Protein AF-A0A3G2S133-F1 (afdb_monomer_lite)

Foldseek 3Di:
DDPVVVVPPPDLVPDDDPCVVCSVVVVLVPDVVVVVVVVVVVVVVVVVVVVVPPDDDDDDDDDDDDDDDPDDPPPPPVPVPQDQQRWDAAPPPRDIDGPVVNVVCVVVDVDDDDDPDDDPVVVVCVPDPDPDPLQDQDDQDDLVPADLVNLQVVCVSLVHDSDDDSVLSNVLVVLLNVLSNVLNVDDPVPRDDSVVSNVVSVVCSVVVVVCVVVVPQDPVNVVVVCVVCVVVVVVVVVVCVVCVVVVVVVVVVVVVD

Radius of gyration: 32.02 Å; chains: 1; bounding box: 68×51×78 Å

Secondary structure (DSSP, 8-state):
--GGGGTTS--GGG--GGGHHHHHHHHHHH-HHHHHHHHHHHHHHHHHHHHS-SS-------PPPPPPPTT--S----TT---TT-EEE-TTT--EEETTHHHHHHHH-S-S--PPS--THHHHHTTS-----TTSPPP---GGGS-HHHHHHHHHHTT----S-HHHHHHHHHHHHHHHHHHHHS-GGGPPPHHHHHHHHHHHHHHHHHHHHHSS--HHHHHHHHHHTHHHHHHHHHHHHHHHHHHHHHHHHHH--

Sequence (257 aa):
MDEALLQDVSDPSDWTGSWSELRHLDMTLRCGLCFWQKMQELESKRSEMKGAEANGEPHETLARSRKRVRGTPDEDQDYRALDAGTIVQCPICQREFDAIAINAHLDRGCGTEDPGPPTMDHWLRASSPVTHSPEKRLTRPQYQLKTERDMRKLLEALQLPTSGNKDRMVERHRHWVNLYNANLDAAPALRASLPSLRKQLTQWERSHGEMTAKNVPTEKQAKAWLKANQHAYTDLIAQARSTLPSNISEHAKNSEK

Organism: Malassezia restricta (strain ATCC 96810 / NBRC 103918 / CBS 7877) (NCBI:txid425264)

pLDDT: mean 74.29, std 18.36, range [37.25, 96.44]

Structure (mmCIF, N/CA/C/O backbone):
data_AF-A0A3G2S133-F1
#
_entry.id   AF-A0A3G2S133-F1
#
loop_
_atom_site.group_PDB
_atom_site.id
_atom_site.type_symbol
_atom_site.label_atom_id
_atom_site.label_alt_id
_atom_site.label_comp_id
_atom_site.label_asym_id
_atom_site.label_entity_id
_atom_site.label_seq_id
_atom_site.pdbx_PDB_ins_code
_atom_site.Cartn_x
_atom_site.Cartn_y
_atom_site.Cartn_z
_atom_site.occupancy
_atom_site.B_iso_or_equiv
_atom_site.auth_seq_id
_atom_site.auth_comp_id
_atom_site.auth_asym_id
_atom_site.auth_atom_id
_atom_site.pdbx_PDB_model_num
ATOM 1 N N . MET A 1 1 ? -37.631 -1.950 0.865 1.00 45.25 1 MET A N 1
ATOM 2 C CA . MET A 1 1 ? -37.527 -2.348 -0.550 1.00 45.25 1 MET A CA 1
ATOM 3 C C . MET A 1 1 ? -38.952 -2.587 -0.984 1.00 45.25 1 MET A C 1
ATOM 5 O O . MET A 1 1 ? -39.583 -3.446 -0.387 1.00 45.25 1 MET A O 1
ATOM 9 N N . ASP A 1 2 ? -39.484 -1.739 -1.860 1.00 43.00 2 ASP A N 1
ATOM 10 C CA . ASP A 1 2 ? -40.882 -1.820 -2.290 1.00 43.00 2 ASP A CA 1
ATOM 11 C C . ASP A 1 2 ? -41.118 -3.100 -3.093 1.00 43.00 2 ASP A C 1
ATOM 13 O O . ASP A 1 2 ? -40.611 -3.262 -4.200 1.00 43.00 2 ASP A O 1
ATOM 17 N N . GLU A 1 3 ? -41.887 -4.013 -2.506 1.00 49.59 3 GLU A N 1
ATOM 18 C CA . GLU A 1 3 ? -42.269 -5.311 -3.075 1.00 49.59 3 GLU A CA 1
ATOM 19 C C . GLU A 1 3 ? -43.137 -5.157 -4.339 1.00 49.59 3 GLU A C 1
ATOM 21 O O . GLU A 1 3 ? -43.176 -6.045 -5.186 1.00 49.59 3 GLU A O 1
ATOM 26 N N . ALA A 1 4 ? -43.751 -3.983 -4.517 1.00 52.31 4 ALA A N 1
ATOM 27 C CA . ALA A 1 4 ? -44.553 -3.628 -5.684 1.00 52.31 4 ALA A CA 1
ATOM 28 C C . ALA A 1 4 ? -43.723 -3.459 -6.972 1.00 52.31 4 ALA A C 1
ATOM 30 O O . ALA A 1 4 ? -44.204 -3.788 -8.049 1.00 52.31 4 ALA A O 1
ATOM 31 N N . LEU A 1 5 ? -42.458 -3.022 -6.884 1.00 50.81 5 LEU A N 1
ATOM 32 C CA . LEU A 1 5 ? -41.601 -2.839 -8.071 1.00 50.81 5 LEU A CA 1
ATOM 33 C C . LEU A 1 5 ? -41.004 -4.151 -8.606 1.00 50.81 5 LEU A C 1
ATOM 35 O O . LEU A 1 5 ? -40.433 -4.171 -9.693 1.00 50.81 5 LEU A O 1
ATOM 39 N N . LEU A 1 6 ? -41.125 -5.251 -7.858 1.00 53.62 6 LEU A N 1
ATOM 40 C CA . LEU A 1 6 ? -40.692 -6.582 -8.297 1.00 53.62 6 LEU A CA 1
ATOM 41 C C . LEU A 1 6 ? -41.773 -7.329 -9.089 1.00 53.62 6 LEU A C 1
ATOM 43 O O . LEU A 1 6 ? -41.449 -8.315 -9.745 1.00 53.62 6 LEU A O 1
ATOM 47 N N . GLN A 1 7 ? -43.028 -6.867 -9.054 1.00 52.56 7 GLN A N 1
ATOM 48 C CA . GLN A 1 7 ? -44.143 -7.495 -9.774 1.00 52.56 7 GLN A CA 1
ATOM 49 C C . GLN A 1 7 ? -44.259 -7.046 -11.241 1.00 52.56 7 GLN A C 1
ATOM 51 O O . GLN A 1 7 ? -44.898 -7.740 -12.025 1.00 52.56 7 GLN A O 1
ATOM 56 N N . ASP A 1 8 ? -43.585 -5.961 -11.633 1.00 51.88 8 ASP A N 1
ATOM 57 C CA . ASP A 1 8 ? -43.542 -5.474 -13.024 1.00 51.88 8 ASP A CA 1
ATOM 58 C C . ASP A 1 8 ? -42.411 -6.095 -13.866 1.00 51.88 8 ASP A C 1
ATOM 60 O O . ASP A 1 8 ? -42.242 -5.772 -15.045 1.00 51.88 8 ASP A O 1
ATOM 64 N N . VAL A 1 9 ? -41.621 -7.013 -13.301 1.00 55.84 9 VAL A N 1
ATOM 65 C CA . VAL A 1 9 ? -40.634 -7.771 -14.079 1.00 55.84 9 VAL A CA 1
ATOM 66 C C . VAL A 1 9 ? -41.345 -8.964 -14.713 1.00 55.84 9 VAL A C 1
ATOM 68 O O . VAL A 1 9 ? -41.549 -9.982 -14.059 1.00 55.84 9 VAL A O 1
ATOM 71 N N . SER A 1 10 ? -41.729 -8.843 -15.987 1.00 57.28 10 SER A N 1
ATOM 72 C CA . SER A 1 10 ? -42.322 -9.954 -16.745 1.00 57.28 10 SER A CA 1
ATOM 73 C C . SER A 1 10 ? -41.413 -11.188 -16.702 1.00 57.28 10 SER A C 1
ATOM 75 O O . SER A 1 10 ? -40.230 -11.089 -17.048 1.00 57.28 10 SER A O 1
ATOM 77 N N . ASP A 1 11 ? -41.957 -12.339 -16.292 1.00 62.03 11 ASP A N 1
ATOM 78 C CA . ASP A 1 11 ? -41.223 -13.605 -16.246 1.00 62.03 11 ASP A CA 1
ATOM 79 C C . ASP A 1 11 ? -40.719 -13.940 -17.663 1.00 62.03 11 ASP A C 1
ATOM 81 O O . ASP A 1 11 ? -41.503 -13.918 -18.619 1.00 62.03 11 ASP A O 1
ATOM 85 N N . PRO A 1 12 ? -39.421 -14.246 -17.848 1.00 60.25 12 PRO A N 1
ATOM 86 C CA . PRO A 1 12 ? -38.871 -14.602 -19.153 1.00 60.25 12 PRO A CA 1
ATOM 87 C C . PRO A 1 12 ? -39.590 -15.774 -19.831 1.00 60.25 12 PRO A C 1
ATOM 89 O O . PRO A 1 12 ? -39.519 -15.903 -21.051 1.00 60.25 12 PRO A O 1
ATOM 92 N N . SER A 1 13 ? -40.298 -16.624 -19.081 1.00 60.41 13 SER A N 1
ATOM 93 C CA . SER A 1 13 ? -41.126 -17.710 -19.622 1.00 60.41 13 SER A CA 1
ATOM 94 C C . SER A 1 13 ? -42.271 -17.194 -20.504 1.00 60.41 13 SER A C 1
ATOM 96 O O . SER A 1 13 ? -42.631 -17.858 -21.482 1.00 60.41 13 SER A O 1
ATOM 98 N N . ASP A 1 14 ? -42.750 -15.977 -20.241 1.00 64.56 14 ASP A N 1
ATOM 99 C CA . ASP A 1 14 ? -43.882 -15.345 -20.926 1.00 64.56 14 ASP A CA 1
ATOM 100 C C . ASP A 1 14 ? -43.485 -14.661 -22.247 1.00 64.56 14 ASP A C 1
ATOM 102 O O . ASP A 1 14 ? -44.342 -14.230 -23.025 1.00 64.56 14 ASP A O 1
ATOM 106 N N . TRP A 1 15 ? -42.183 -14.583 -22.555 1.00 69.38 15 TRP A N 1
ATOM 107 C CA . TRP A 1 15 ? -41.688 -13.960 -23.786 1.00 69.38 15 TRP A CA 1
ATOM 108 C C . TRP A 1 15 ? -41.945 -14.865 -25.000 1.00 69.38 15 TRP A C 1
ATOM 110 O O . TRP A 1 15 ? -41.146 -15.741 -25.346 1.00 69.38 15 TRP A O 1
ATOM 120 N N . THR A 1 16 ? -43.078 -14.649 -25.667 1.00 71.12 16 THR A N 1
ATOM 121 C CA . THR A 1 16 ? -43.449 -15.314 -26.928 1.00 71.12 16 THR A CA 1
ATOM 122 C C . THR A 1 16 ? -43.228 -14.393 -28.139 1.00 71.12 16 THR A C 1
ATOM 124 O O . THR A 1 16 ? -43.070 -13.180 -28.005 1.00 71.12 16 THR A O 1
ATOM 127 N N . GLY A 1 17 ? -43.156 -14.960 -29.349 1.00 72.06 17 GLY A N 1
ATOM 128 C CA . GLY A 1 17 ? -42.955 -14.188 -30.584 1.00 72.06 17 GLY A CA 1
ATOM 129 C C . GLY A 1 17 ? -41.519 -13.678 -30.766 1.00 72.06 17 GLY A C 1
ATOM 130 O O . GLY A 1 17 ? -40.568 -14.420 -30.540 1.00 72.06 17 GLY A O 1
ATOM 131 N N . SER A 1 18 ? -41.343 -12.414 -31.173 1.00 66.94 18 SER A N 1
ATOM 132 C CA . SER A 1 18 ? -40.028 -11.830 -31.521 1.00 66.94 18 SER A CA 1
ATOM 133 C C . SER A 1 18 ? -39.021 -11.765 -30.366 1.00 66.94 18 SER A C 1
ATOM 135 O O . SER A 1 18 ? -37.849 -11.489 -30.592 1.00 66.94 18 SER A O 1
ATOM 137 N N . TRP A 1 19 ? -39.467 -11.998 -29.131 1.00 60.69 19 TRP A N 1
ATOM 138 C CA . TRP A 1 19 ? -38.639 -11.933 -27.924 1.00 60.69 19 TRP A CA 1
ATOM 139 C C . TRP A 1 19 ? -38.173 -13.316 -27.444 1.00 60.69 19 TRP A C 1
ATOM 141 O O . TRP A 1 19 ? -37.404 -13.413 -26.488 1.00 60.69 19 TRP A O 1
ATOM 151 N N . SER A 1 20 ? -38.567 -14.402 -28.124 1.00 66.88 20 SER A N 1
ATOM 152 C CA . SER A 1 20 ? -38.180 -15.762 -27.728 1.00 66.88 20 SER A CA 1
ATOM 153 C C . SER A 1 20 ? -36.676 -16.024 -27.833 1.00 66.88 20 SER A C 1
ATOM 155 O O . SER A 1 20 ? -36.151 -16.848 -27.087 1.00 66.88 20 SER A O 1
ATOM 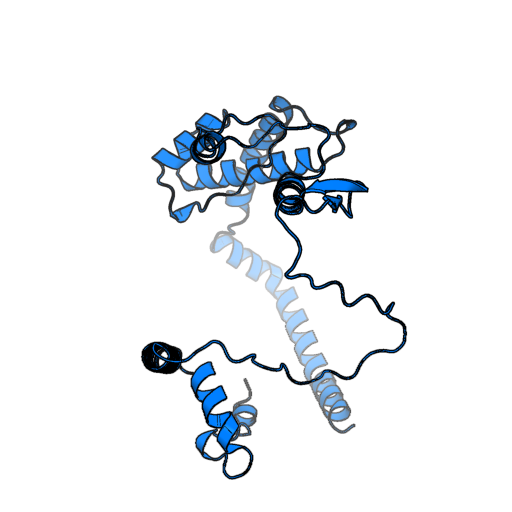157 N N . GLU A 1 21 ? -35.979 -15.323 -28.732 1.00 65.69 21 GLU A N 1
ATOM 158 C CA . GLU A 1 21 ? -34.524 -15.437 -28.912 1.00 65.69 21 GLU A CA 1
ATOM 159 C C . GLU A 1 21 ? -33.747 -14.930 -27.686 1.00 65.69 21 GLU A C 1
ATOM 161 O O . GLU A 1 21 ? -32.683 -15.454 -27.353 1.00 65.69 21 GLU A O 1
ATOM 166 N N . LEU A 1 22 ? -34.312 -13.969 -26.950 1.00 68.56 22 LEU A N 1
ATOM 167 C CA . LEU A 1 22 ? -33.684 -13.370 -25.771 1.00 68.56 22 LEU A CA 1
ATOM 168 C C . LEU A 1 22 ? -33.799 -14.247 -24.519 1.00 68.56 22 LEU A C 1
ATOM 170 O O . LEU A 1 22 ? -32.977 -14.111 -23.613 1.00 68.56 22 LEU A O 1
ATOM 174 N N . ARG A 1 23 ? -34.734 -15.209 -24.488 1.00 69.25 23 ARG A N 1
ATOM 175 C CA . ARG A 1 23 ? -34.851 -16.184 -23.384 1.00 69.25 23 ARG A CA 1
ATOM 176 C C . ARG A 1 23 ? -33.577 -16.993 -23.206 1.00 69.25 23 ARG A C 1
ATOM 178 O O . ARG A 1 23 ? -33.145 -17.266 -22.091 1.00 69.25 23 ARG A O 1
ATOM 185 N N . HIS A 1 24 ? -32.946 -17.348 -24.320 1.00 64.69 24 HIS A N 1
ATOM 186 C CA . HIS A 1 24 ? -31.696 -18.087 -24.302 1.00 64.69 24 HIS A CA 1
ATOM 187 C C . HIS A 1 24 ? -30.562 -17.270 -23.674 1.00 64.69 24 HIS A C 1
ATOM 189 O O . HIS A 1 24 ? -29.746 -17.821 -22.937 1.00 64.69 24 HIS A O 1
ATOM 195 N N . LEU A 1 25 ? -30.516 -15.968 -23.961 1.00 66.25 25 LEU A N 1
ATOM 196 C CA . LEU A 1 25 ? -29.500 -15.062 -23.440 1.00 66.25 25 LEU A CA 1
ATOM 197 C C . LEU A 1 25 ? -29.692 -14.827 -21.933 1.00 66.25 25 LEU A C 1
ATOM 199 O O . LEU A 1 25 ? -28.731 -14.918 -21.172 1.00 66.25 25 LEU A O 1
ATOM 203 N N . ASP A 1 26 ? -30.929 -14.624 -21.477 1.00 69.50 26 ASP A N 1
ATOM 204 C CA . ASP A 1 26 ? -31.228 -14.443 -20.049 1.00 69.50 26 ASP A CA 1
ATOM 205 C C . ASP A 1 26 ? -30.959 -15.725 -19.233 1.00 69.50 26 ASP A C 1
ATOM 207 O O . ASP A 1 26 ? -30.312 -15.673 -18.184 1.00 69.50 26 ASP A O 1
ATOM 211 N N . MET A 1 27 ? -31.308 -16.905 -19.766 1.00 63.66 27 MET A N 1
ATOM 212 C CA . MET A 1 27 ? -31.032 -18.191 -19.109 1.00 63.66 27 MET A CA 1
ATOM 213 C C . MET A 1 27 ? -29.525 -18.459 -18.947 1.00 63.66 27 MET A C 1
ATOM 215 O O . MET A 1 27 ? -29.098 -19.017 -17.932 1.00 63.66 27 MET A O 1
ATOM 219 N N . THR A 1 28 ? -28.702 -18.013 -19.906 1.00 63.00 28 THR A N 1
ATOM 220 C CA . THR A 1 28 ? -27.235 -18.064 -19.787 1.00 63.00 28 THR A CA 1
ATOM 221 C C . THR A 1 28 ? -26.656 -17.067 -18.786 1.00 63.00 28 THR A C 1
ATOM 223 O O . THR A 1 28 ? -25.602 -17.331 -18.216 1.00 63.00 28 THR A O 1
ATOM 226 N N . LEU A 1 29 ? -27.330 -15.942 -18.548 1.00 64.50 29 LEU A N 1
ATOM 227 C CA . LEU A 1 29 ? -26.842 -14.895 -17.649 1.00 64.50 29 LEU A CA 1
ATOM 228 C C . LEU A 1 29 ? -27.257 -15.131 -16.189 1.00 64.50 29 LEU A C 1
ATOM 230 O O . LEU A 1 29 ? -26.546 -14.699 -15.283 1.00 64.50 29 LEU A O 1
ATOM 234 N N . ARG A 1 30 ? -28.371 -15.836 -15.941 1.00 65.06 30 ARG A N 1
ATOM 235 C CA . ARG A 1 30 ? -28.904 -16.055 -14.583 1.00 65.06 30 ARG A CA 1
ATOM 236 C C . ARG A 1 30 ? -28.473 -17.365 -13.921 1.00 65.06 30 ARG A C 1
ATOM 238 O O . ARG A 1 30 ? -28.401 -17.415 -12.696 1.00 65.06 30 ARG A O 1
ATOM 245 N N . CYS A 1 31 ? -28.160 -18.418 -14.684 1.00 60.03 31 CYS A N 1
ATOM 246 C CA . CYS A 1 31 ? -27.758 -19.713 -14.122 1.00 60.03 31 CYS A CA 1
ATOM 247 C C . CYS A 1 31 ? -26.335 -20.110 -14.545 1.00 60.03 31 CYS A C 1
ATOM 249 O O . CYS A 1 31 ? -26.109 -20.595 -15.654 1.00 60.03 31 CYS A O 1
ATOM 251 N N . GLY A 1 32 ? -25.375 -19.989 -13.620 1.00 59.56 32 GLY A N 1
ATOM 252 C CA . GLY A 1 32 ? -23.970 -20.344 -13.869 1.00 59.56 32 GLY A CA 1
ATOM 253 C C . GLY A 1 32 ? -23.728 -21.822 -14.215 1.00 59.56 32 GLY A C 1
ATOM 254 O O . GLY A 1 32 ? -22.760 -22.129 -14.907 1.00 59.56 32 GLY A O 1
ATOM 255 N N . LEU A 1 33 ? -24.616 -22.735 -13.794 1.00 63.72 33 LEU A N 1
ATOM 256 C CA . LEU A 1 33 ? -24.526 -24.170 -14.107 1.00 63.72 33 LEU A CA 1
ATOM 257 C C . LEU A 1 33 ? -25.006 -24.485 -15.534 1.00 63.72 33 LEU A C 1
ATOM 259 O O . LEU A 1 33 ? -24.353 -25.245 -16.249 1.00 63.72 33 LEU A O 1
ATOM 263 N N . CYS A 1 34 ? -26.099 -23.856 -15.980 1.00 59.62 34 CYS A N 1
ATOM 264 C CA . CYS A 1 34 ? -26.614 -24.035 -17.342 1.00 59.62 34 CYS A CA 1
ATOM 265 C C . CYS A 1 34 ? -25.709 -23.362 -18.386 1.00 59.62 34 CYS A C 1
ATOM 267 O O . CYS A 1 34 ? -25.538 -23.886 -19.487 1.00 59.62 34 CYS A O 1
ATOM 269 N N . PHE A 1 35 ? -25.081 -22.233 -18.035 1.00 63.66 35 PHE A N 1
ATOM 270 C CA . PHE A 1 35 ? -24.083 -21.574 -18.881 1.00 63.66 35 PHE A CA 1
ATOM 271 C C . PHE A 1 35 ? -22.880 -22.483 -19.176 1.00 63.66 35 PHE A C 1
ATOM 273 O O . PHE A 1 35 ? -22.456 -22.597 -20.325 1.00 63.66 35 PHE A O 1
ATOM 280 N N . TRP A 1 36 ? -22.378 -23.186 -18.157 1.00 66.88 36 TRP A N 1
ATOM 281 C CA . TRP A 1 36 ? -21.250 -24.110 -18.294 1.00 66.88 36 TRP A CA 1
ATOM 282 C C . TRP A 1 36 ? -21.570 -25.314 -19.184 1.00 66.88 36 TRP A C 1
ATOM 284 O O . TRP A 1 36 ? -20.782 -25.648 -20.066 1.00 66.88 36 TRP A O 1
ATOM 294 N N . GLN A 1 37 ? -22.745 -25.928 -19.009 1.00 71.94 37 GLN A N 1
ATOM 295 C CA . GLN A 1 37 ? -23.175 -27.049 -19.854 1.00 71.94 37 GLN A CA 1
ATOM 296 C C . GLN A 1 37 ? -23.324 -26.633 -21.320 1.00 71.94 37 GLN A C 1
ATOM 298 O O . GLN A 1 37 ? -22.881 -27.349 -22.218 1.00 71.94 37 GLN A O 1
ATOM 303 N N . LYS A 1 38 ? -23.883 -25.444 -21.574 1.00 70.94 38 LYS A N 1
ATOM 304 C CA . LYS A 1 38 ? -24.065 -24.941 -22.938 1.00 70.94 38 LYS A CA 1
ATOM 305 C C . LYS A 1 38 ? -22.745 -24.584 -23.619 1.00 70.94 38 LYS A C 1
ATOM 307 O O . LYS A 1 38 ? -22.590 -24.826 -24.813 1.00 70.94 38 LYS A O 1
ATOM 312 N N . MET A 1 39 ? -21.789 -24.048 -22.860 1.00 69.81 39 MET A N 1
ATOM 313 C CA . MET A 1 39 ? -20.421 -23.809 -23.330 1.00 69.81 39 MET A CA 1
ATOM 314 C C . MET A 1 39 ? -19.719 -25.115 -23.720 1.00 69.81 39 MET A C 1
ATOM 316 O O . MET A 1 39 ? -19.140 -25.185 -24.802 1.00 69.81 39 MET A O 1
ATOM 320 N N . GLN A 1 40 ? -19.847 -26.165 -22.903 1.00 68.81 40 GLN A N 1
ATOM 321 C CA . GLN A 1 40 ? -19.302 -27.491 -23.214 1.00 68.81 40 GLN A CA 1
ATOM 322 C C . GLN A 1 40 ? -19.922 -28.098 -24.480 1.00 68.81 40 GLN A C 1
ATOM 324 O O . GLN A 1 40 ? -19.215 -28.662 -25.313 1.00 68.81 40 GLN A O 1
ATOM 329 N N . GLU A 1 41 ? -21.235 -27.946 -24.665 1.00 74.12 41 GLU A N 1
ATOM 330 C CA . GLU A 1 41 ? -21.928 -28.443 -25.856 1.00 74.12 41 GLU A CA 1
ATOM 331 C C . GLU A 1 41 ? -21.508 -27.685 -27.130 1.00 74.12 41 GLU A C 1
ATOM 333 O O . GLU A 1 41 ? -21.342 -28.289 -28.191 1.00 74.12 41 GLU A O 1
ATOM 338 N N . LEU A 1 42 ? -21.282 -26.369 -27.038 1.00 70.75 42 LEU A N 1
ATOM 339 C CA . LEU A 1 42 ? -20.776 -25.553 -28.150 1.00 70.75 42 LEU A CA 1
ATOM 340 C C . LEU A 1 42 ? -19.318 -25.879 -28.502 1.00 70.75 42 LEU A C 1
ATOM 342 O O . LEU A 1 42 ? -18.965 -25.890 -29.683 1.00 70.75 42 LEU A O 1
ATOM 346 N N . GLU A 1 43 ? -18.473 -26.164 -27.511 1.00 73.75 43 GLU A N 1
ATOM 347 C CA . GLU A 1 43 ? -17.105 -26.645 -27.737 1.00 73.75 43 GLU A CA 1
ATOM 348 C C . GLU A 1 43 ? -17.087 -28.037 -28.379 1.00 73.75 43 GLU A C 1
ATOM 350 O O . GLU A 1 43 ? -16.337 -28.252 -29.335 1.00 73.75 43 GLU A O 1
ATOM 355 N N . SER A 1 44 ? -17.967 -28.947 -27.941 1.00 70.38 44 SER A N 1
ATOM 356 C CA . SER A 1 44 ? -18.119 -30.273 -28.551 1.00 70.38 44 SER A CA 1
ATOM 357 C C . SER A 1 44 ? -18.557 -30.152 -30.013 1.00 70.38 44 SER A C 1
ATOM 359 O O . SER A 1 44 ? -17.892 -30.700 -30.892 1.00 70.38 44 SER A O 1
ATOM 361 N N . LYS A 1 45 ? -19.578 -29.335 -30.313 1.00 70.50 45 LYS A N 1
ATOM 362 C CA . LYS A 1 45 ? -20.033 -29.085 -31.697 1.00 70.50 45 LYS A CA 1
ATOM 363 C C . LYS A 1 45 ? -18.949 -28.437 -32.564 1.00 70.50 45 LYS A C 1
ATOM 365 O O . LYS A 1 45 ? -18.794 -28.785 -33.731 1.00 70.50 45 LYS A O 1
ATOM 370 N N . ARG A 1 46 ? -18.141 -27.530 -31.999 1.00 62.56 46 ARG A N 1
ATOM 371 C CA . ARG A 1 46 ? -16.971 -26.948 -32.685 1.00 62.56 46 ARG A CA 1
ATOM 372 C C . ARG A 1 46 ? -15.899 -28.003 -32.979 1.00 62.56 46 ARG A C 1
ATOM 374 O O . ARG A 1 46 ? -15.238 -27.911 -34.013 1.00 62.56 46 ARG A O 1
ATOM 381 N N . SER A 1 47 ? -15.707 -28.976 -32.088 1.00 59.25 47 SER A N 1
ATOM 382 C CA . SER A 1 47 ? -14.768 -30.084 -32.301 1.00 59.25 47 SER A CA 1
ATOM 383 C C . SER A 1 47 ? -15.261 -31.073 -33.364 1.00 59.25 47 SER A C 1
ATOM 385 O O . SER A 1 47 ? -14.464 -31.508 -34.191 1.00 59.25 47 SER A O 1
ATOM 387 N N . GLU A 1 48 ? -16.572 -31.328 -33.428 1.00 60.75 48 GLU A N 1
ATOM 388 C CA . GLU A 1 48 ? -17.200 -32.162 -34.462 1.00 60.75 48 GLU A CA 1
ATOM 389 C C . GLU A 1 48 ? -17.129 -31.501 -35.847 1.00 60.75 48 GLU A C 1
ATOM 391 O O . GLU A 1 48 ? -16.785 -32.162 -36.825 1.00 60.75 48 GLU A O 1
ATOM 396 N N . MET A 1 49 ? -17.347 -30.182 -35.936 1.00 53.84 49 MET A N 1
ATOM 397 C CA . MET A 1 49 ? -17.203 -29.441 -37.199 1.00 53.84 49 MET A CA 1
ATOM 398 C C . MET A 1 49 ? -15.752 -29.398 -37.705 1.00 53.84 49 MET A C 1
ATOM 400 O O . MET A 1 49 ? -15.530 -29.475 -38.909 1.00 53.84 49 MET A O 1
ATOM 404 N N . LYS A 1 50 ? -14.756 -29.357 -36.808 1.00 56.12 50 LYS A N 1
ATOM 405 C CA . LYS A 1 50 ? -13.331 -29.458 -37.182 1.00 56.12 50 LYS A CA 1
ATOM 406 C C . LYS A 1 50 ? -12.914 -30.854 -37.665 1.00 56.12 50 LYS A C 1
ATOM 408 O O . LYS A 1 50 ? -11.878 -30.971 -38.310 1.00 56.12 50 LYS A O 1
ATOM 413 N N . GLY A 1 51 ? -13.691 -31.899 -37.366 1.00 45.19 51 GLY A N 1
ATOM 414 C CA . GLY A 1 51 ? -13.433 -33.268 -37.827 1.00 45.19 51 GLY A CA 1
ATOM 415 C C . GLY A 1 51 ? -13.919 -33.560 -39.252 1.00 45.19 51 GLY A C 1
ATOM 416 O O . GLY A 1 51 ? -13.500 -34.556 -39.837 1.00 45.19 51 GLY A O 1
ATOM 417 N N . ALA A 1 52 ? -14.774 -32.704 -39.824 1.00 48.75 52 ALA A N 1
ATOM 418 C CA . ALA A 1 52 ? -15.370 -32.906 -41.148 1.00 48.75 52 ALA A CA 1
ATOM 419 C C . ALA A 1 52 ? -14.605 -32.217 -42.303 1.00 48.75 52 ALA A C 1
ATOM 421 O O . ALA A 1 52 ? -14.838 -32.548 -43.462 1.00 48.75 52 ALA A O 1
ATOM 422 N N . GLU A 1 53 ? -13.659 -31.315 -42.016 1.00 46.09 53 GLU A N 1
ATOM 423 C CA . GLU A 1 53 ? -12.883 -30.548 -43.014 1.00 46.09 53 GLU A CA 1
ATOM 424 C C . GLU A 1 53 ? -11.473 -31.128 -43.268 1.00 46.09 53 GLU A C 1
ATOM 426 O O . GLU A 1 53 ? -10.512 -30.395 -43.479 1.00 46.09 53 GLU A O 1
ATOM 431 N N . ALA A 1 54 ? -11.316 -32.456 -43.233 1.00 43.88 54 ALA A N 1
ATOM 432 C CA . ALA A 1 54 ? -10.028 -33.114 -43.501 1.00 43.88 54 ALA A CA 1
ATOM 433 C C . ALA A 1 54 ? -9.836 -33.578 -44.961 1.00 43.88 54 ALA A C 1
ATOM 435 O O . ALA A 1 54 ? -8.815 -34.184 -45.265 1.00 43.88 54 ALA A O 1
ATOM 436 N N . ASN A 1 55 ? -10.772 -33.299 -45.878 1.00 50.56 55 ASN A N 1
ATOM 437 C CA . ASN A 1 55 ? -10.603 -33.560 -47.314 1.00 50.56 55 ASN A CA 1
ATOM 438 C C . ASN A 1 55 ? -11.313 -32.484 -48.154 1.00 50.56 55 ASN A C 1
ATOM 440 O O . ASN A 1 55 ? -12.471 -32.645 -48.531 1.00 50.56 55 ASN A O 1
ATOM 444 N N . GLY A 1 56 ? -10.620 -31.385 -48.445 1.00 37.25 56 GLY A N 1
ATOM 445 C CA . GLY A 1 56 ? -11.084 -30.347 -49.366 1.00 37.25 56 GLY A CA 1
ATOM 446 C C . GLY A 1 56 ? -10.031 -29.254 -49.531 1.00 37.25 56 GLY A C 1
ATOM 447 O O . GLY A 1 56 ? -9.530 -28.732 -48.540 1.00 37.25 56 GLY A O 1
ATOM 448 N N . GLU A 1 57 ? -9.660 -28.959 -50.777 1.00 40.72 57 GLU A N 1
ATOM 449 C CA . GLU A 1 57 ? -8.714 -27.902 -51.161 1.00 40.72 57 GLU A CA 1
ATOM 450 C C . GLU A 1 57 ? -9.110 -26.515 -50.609 1.00 40.72 57 GLU A C 1
ATOM 452 O O . GLU A 1 57 ? -10.294 -26.264 -50.363 1.00 40.72 57 GLU A O 1
ATOM 457 N N . PRO A 1 58 ? -8.150 -25.590 -50.402 1.00 37.84 58 PRO A N 1
ATOM 458 C CA . PRO A 1 58 ? -8.413 -24.337 -49.705 1.00 37.84 58 PRO A CA 1
ATOM 459 C C . PRO A 1 58 ? -9.246 -23.387 -50.578 1.00 37.84 58 PRO A C 1
ATOM 461 O O . PRO A 1 58 ? -8.728 -22.758 -51.497 1.00 37.84 58 PRO A O 1
ATOM 464 N N . HIS A 1 59 ? -10.537 -23.256 -50.270 1.00 41.09 59 HIS A N 1
ATOM 465 C CA . HIS A 1 59 ? -11.417 -22.250 -50.864 1.00 41.09 59 HIS A CA 1
ATOM 466 C C . HIS A 1 59 ? -11.481 -21.000 -49.974 1.00 41.09 59 HIS A C 1
ATOM 468 O O . HIS A 1 59 ? -11.849 -21.064 -48.800 1.00 41.09 59 HIS A O 1
ATOM 474 N N . GLU A 1 60 ? -11.135 -19.853 -50.559 1.00 41.59 60 GLU A N 1
ATOM 475 C CA . GLU A 1 60 ? -11.174 -18.523 -49.951 1.00 41.59 60 GLU A CA 1
ATOM 476 C C . GLU A 1 60 ? -12.530 -18.212 -49.297 1.00 41.59 60 GLU A C 1
ATOM 478 O O . GLU A 1 60 ? -13.594 -18.263 -49.919 1.00 41.59 60 GLU A O 1
ATOM 483 N N . THR A 1 61 ? -12.502 -17.823 -48.023 1.00 37.62 61 THR A N 1
ATOM 484 C CA . THR A 1 61 ? -13.661 -17.244 -47.339 1.00 37.62 61 THR A CA 1
ATOM 485 C C . THR A 1 61 ? -13.692 -15.736 -47.585 1.00 37.62 61 THR A C 1
ATOM 487 O O . THR A 1 61 ? -13.001 -14.977 -46.903 1.00 37.62 61 THR A O 1
ATOM 490 N N . LEU A 1 62 ? -14.505 -15.291 -48.545 1.00 40.62 62 LEU A N 1
ATOM 491 C CA . LEU A 1 62 ? -14.798 -13.872 -48.766 1.00 40.62 62 LEU A CA 1
ATOM 492 C C . LEU A 1 62 ? -15.512 -13.275 -47.542 1.00 40.62 62 LEU A C 1
ATOM 494 O O . LEU A 1 62 ? -16.661 -13.598 -47.234 1.00 40.62 62 LEU A O 1
ATOM 498 N N . ALA A 1 63 ? -14.817 -12.380 -46.840 1.00 39.50 63 ALA A N 1
ATOM 499 C CA . ALA A 1 63 ? -15.367 -11.609 -45.735 1.00 39.50 63 ALA A CA 1
ATOM 500 C C . ALA A 1 63 ? -16.374 -10.561 -46.243 1.00 39.50 63 ALA A C 1
ATOM 502 O O . ALA A 1 63 ? -16.150 -9.851 -47.222 1.00 39.50 63 ALA A O 1
ATOM 503 N N . ARG A 1 64 ? -17.503 -10.449 -45.539 1.00 45.69 64 ARG A N 1
ATOM 504 C CA . ARG A 1 64 ? -18.613 -9.531 -45.829 1.00 45.69 64 ARG A CA 1
ATOM 505 C C . ARG A 1 64 ? -18.127 -8.073 -45.903 1.00 45.69 64 ARG A C 1
ATOM 507 O O . ARG A 1 64 ? -17.593 -7.545 -44.929 1.00 45.69 64 ARG A O 1
ATOM 514 N N . SER A 1 65 ? -18.352 -7.430 -47.051 1.00 39.81 65 SER A N 1
ATOM 515 C CA . SER A 1 65 ? -17.896 -6.067 -47.361 1.00 39.81 65 SER A CA 1
ATOM 516 C C . SER A 1 65 ? -18.432 -5.029 -46.361 1.00 39.81 65 SER A C 1
ATOM 518 O O . SER A 1 65 ? -19.643 -4.821 -46.242 1.00 39.81 65 SER A O 1
ATOM 520 N N . ARG A 1 66 ? -17.526 -4.369 -45.626 1.00 49.84 66 ARG A N 1
ATOM 521 C CA . ARG A 1 66 ? -17.830 -3.172 -44.826 1.00 49.84 66 ARG A CA 1
ATOM 522 C C . ARG A 1 66 ? -17.763 -1.941 -45.732 1.00 49.84 66 ARG A C 1
ATOM 524 O O . ARG A 1 66 ? -16.824 -1.782 -46.505 1.00 49.84 66 ARG A O 1
ATOM 531 N N . LYS A 1 67 ? -18.759 -1.058 -45.632 1.00 45.09 67 LYS A N 1
ATOM 532 C CA . LYS A 1 67 ? -18.862 0.158 -46.454 1.00 45.09 67 LYS A CA 1
ATOM 533 C C . LYS A 1 67 ? -17.701 1.121 -46.136 1.00 45.09 67 LYS A C 1
ATOM 535 O O . LYS A 1 67 ? -17.555 1.542 -44.993 1.00 45.09 67 LYS A O 1
ATOM 540 N N . ARG A 1 68 ? -16.880 1.424 -47.152 1.00 42.50 68 ARG A N 1
ATOM 541 C CA . ARG A 1 68 ? -15.636 2.223 -47.102 1.00 42.50 68 ARG A CA 1
ATOM 542 C C . ARG A 1 68 ? -15.902 3.671 -46.641 1.00 42.50 68 ARG A C 1
ATOM 544 O O . ARG A 1 68 ? -16.790 4.335 -47.178 1.00 42.50 68 ARG A O 1
ATOM 551 N N . VAL A 1 69 ? -15.119 4.165 -45.676 1.00 51.12 69 VAL A N 1
ATOM 552 C CA . VAL A 1 69 ? -15.066 5.589 -45.285 1.00 51.12 69 VAL A CA 1
ATOM 553 C C . VAL A 1 69 ? -14.185 6.335 -46.292 1.00 51.12 69 VAL A C 1
ATOM 555 O O . VAL A 1 69 ? -13.119 5.858 -46.667 1.00 51.12 69 VAL A O 1
ATOM 558 N N . ARG A 1 70 ? -14.647 7.488 -46.783 1.00 38.31 70 ARG A N 1
ATOM 559 C CA . ARG A 1 70 ? -13.976 8.274 -47.830 1.00 38.31 70 ARG A CA 1
ATOM 560 C C . ARG A 1 70 ? -12.754 9.003 -47.248 1.00 38.31 70 ARG A C 1
ATOM 562 O O . ARG A 1 70 ? -12.936 9.851 -46.383 1.00 38.31 70 ARG A O 1
ATOM 569 N N . GLY A 1 71 ? -11.549 8.700 -47.747 1.00 48.50 71 GLY A N 1
ATOM 570 C CA . GLY A 1 71 ? -10.312 9.433 -47.422 1.00 48.50 71 GLY A CA 1
ATOM 571 C C . GLY A 1 71 ? -9.072 8.593 -47.082 1.00 48.50 71 GLY A C 1
ATOM 572 O O . GLY A 1 71 ? -8.033 9.175 -46.794 1.00 48.50 71 GLY A O 1
ATOM 573 N N . THR A 1 72 ? -9.143 7.259 -47.101 1.00 49.06 72 THR A N 1
ATOM 574 C CA . THR A 1 72 ? -7.965 6.396 -46.900 1.00 49.06 72 THR A CA 1
ATOM 575 C C . THR A 1 72 ? -7.176 6.243 -48.211 1.00 49.06 72 THR A C 1
ATOM 577 O O . THR A 1 72 ? -7.813 5.972 -49.232 1.00 49.06 72 THR A O 1
ATOM 580 N N . PRO A 1 73 ? -5.837 6.409 -48.217 1.00 52.78 73 PRO A N 1
ATOM 581 C CA . PRO A 1 73 ? -4.991 6.111 -49.379 1.00 52.78 73 PRO A CA 1
ATOM 582 C C . PRO A 1 73 ? -5.197 4.670 -49.877 1.00 52.78 73 PRO A C 1
ATOM 584 O O . PRO A 1 73 ? -5.384 3.771 -49.063 1.00 52.78 73 PRO A O 1
ATOM 587 N N . ASP A 1 74 ? -5.177 4.470 -51.199 1.00 54.25 74 ASP A N 1
ATOM 588 C CA . ASP A 1 74 ? -5.506 3.219 -51.923 1.00 54.25 74 ASP A CA 1
ATOM 589 C C . ASP A 1 74 ? -4.449 2.099 -51.805 1.00 54.25 74 ASP A C 1
ATOM 591 O O . ASP A 1 74 ? -4.411 1.184 -52.624 1.00 54.25 74 ASP A O 1
ATOM 595 N N . GLU A 1 75 ? -3.586 2.133 -50.793 1.00 57.19 75 GLU A N 1
ATOM 596 C CA . GLU A 1 75 ? -2.687 1.010 -50.551 1.00 57.19 75 GLU A CA 1
ATOM 597 C C . GLU A 1 75 ? -3.384 0.009 -49.636 1.00 57.19 75 GLU A C 1
ATOM 599 O O . GLU A 1 75 ? -3.337 0.114 -48.409 1.00 57.19 75 GLU A O 1
ATOM 604 N N . ASP A 1 76 ? -4.039 -0.976 -50.251 1.00 55.84 76 ASP A N 1
ATOM 605 C CA . ASP A 1 76 ? -4.358 -2.245 -49.606 1.00 55.84 76 ASP A CA 1
ATOM 606 C C . ASP A 1 76 ? -3.021 -2.946 -49.275 1.00 55.84 76 ASP A C 1
ATOM 608 O O . ASP A 1 76 ? -2.590 -3.879 -49.949 1.00 55.84 76 ASP A O 1
ATOM 612 N N . GLN A 1 77 ? -2.293 -2.439 -48.273 1.00 57.00 77 GLN A N 1
ATOM 613 C CA . GLN A 1 77 ? -1.136 -3.132 -47.722 1.00 57.00 77 GLN A CA 1
ATOM 614 C C . GLN A 1 77 ? -1.672 -4.395 -47.057 1.00 57.00 77 GLN A C 1
ATOM 616 O O . GLN A 1 77 ? -2.279 -4.343 -45.985 1.00 57.00 77 GLN A O 1
ATOM 621 N N . ASP A 1 78 ? -1.482 -5.533 -47.720 1.00 55.66 78 ASP A N 1
ATOM 622 C CA . ASP A 1 78 ? -1.782 -6.843 -47.167 1.00 55.66 78 ASP A CA 1
ATOM 623 C C . ASP A 1 78 ? -0.958 -7.040 -45.890 1.00 55.66 78 ASP A C 1
ATOM 625 O O . ASP A 1 78 ? 0.176 -7.514 -45.910 1.00 55.66 78 ASP A O 1
ATOM 629 N N . TYR A 1 79 ? -1.549 -6.722 -44.736 1.00 58.88 79 TYR A N 1
ATOM 630 C CA . TYR A 1 79 ? -0.945 -6.907 -43.411 1.00 58.88 79 TYR A CA 1
ATOM 631 C C . TYR A 1 79 ? -0.525 -8.365 -43.128 1.00 58.88 79 TYR A C 1
ATOM 633 O O . TYR A 1 79 ? 0.129 -8.640 -42.125 1.00 58.88 79 TYR A O 1
ATOM 641 N N . ARG A 1 80 ? -0.909 -9.315 -43.994 1.00 60.31 80 ARG A N 1
ATOM 642 C CA . ARG A 1 80 ? -0.501 -10.727 -43.958 1.00 60.31 80 ARG A CA 1
ATOM 643 C C . ARG A 1 80 ? 0.791 -11.042 -44.717 1.00 60.31 80 ARG A C 1
ATOM 645 O O . ARG A 1 80 ? 1.297 -12.146 -44.549 1.00 60.31 80 ARG A O 1
ATOM 652 N N . ALA A 1 81 ? 1.314 -10.112 -45.513 1.00 62.19 81 ALA A N 1
ATOM 653 C CA . ALA A 1 81 ? 2.566 -10.262 -46.255 1.00 62.19 81 ALA A CA 1
ATOM 654 C C . ALA A 1 81 ? 3.785 -9.663 -45.524 1.00 62.19 81 ALA A C 1
ATOM 656 O O . ALA A 1 81 ? 4.883 -9.671 -46.071 1.00 62.19 81 ALA A O 1
ATOM 657 N N . LEU A 1 82 ? 3.606 -9.152 -44.299 1.00 62.81 82 LEU A N 1
ATOM 658 C CA . LEU A 1 82 ? 4.700 -8.632 -43.477 1.00 62.81 82 LEU A CA 1
ATOM 659 C C . LEU A 1 82 ? 5.568 -9.807 -43.009 1.00 62.81 82 LEU A C 1
ATOM 661 O O . LEU A 1 82 ? 5.144 -10.632 -42.195 1.00 62.81 82 LEU A O 1
ATOM 665 N N . ASP A 1 83 ? 6.766 -9.907 -43.570 1.00 68.25 83 ASP A N 1
ATOM 666 C CA . ASP A 1 83 ? 7.752 -10.911 -43.199 1.00 68.25 83 ASP A CA 1
ATOM 667 C C . ASP A 1 83 ? 8.485 -10.530 -41.897 1.00 68.25 83 ASP A C 1
ATOM 669 O O . ASP A 1 83 ? 8.377 -9.422 -41.367 1.00 68.25 83 ASP A O 1
ATOM 673 N N . ALA A 1 84 ? 9.251 -11.476 -41.350 1.00 61.56 84 ALA A N 1
ATOM 674 C CA . ALA A 1 84 ? 10.025 -11.281 -40.124 1.00 61.56 84 ALA A CA 1
ATOM 675 C C . ALA A 1 84 ? 11.088 -10.164 -40.216 1.00 61.56 84 ALA A C 1
ATOM 677 O O . ALA A 1 84 ? 11.614 -9.769 -39.178 1.00 61.56 84 ALA A O 1
ATOM 678 N N . GLY A 1 85 ? 11.404 -9.684 -41.426 1.00 64.50 85 GLY A N 1
ATOM 679 C CA . GLY A 1 85 ? 12.360 -8.606 -41.693 1.00 64.50 85 GLY A CA 1
ATOM 680 C C . GLY A 1 85 ? 11.700 -7.280 -42.074 1.00 64.50 85 GLY A C 1
ATOM 681 O O . GLY A 1 85 ? 12.399 -6.340 -42.448 1.00 64.50 85 GLY A O 1
ATOM 682 N N . THR A 1 86 ? 10.369 -7.181 -42.008 1.00 78.56 86 THR A N 1
ATOM 683 C CA . THR A 1 86 ? 9.675 -5.948 -42.366 1.00 78.56 86 THR A CA 1
ATOM 684 C C . THR A 1 86 ? 9.939 -4.891 -41.300 1.00 78.56 86 THR A C 1
ATOM 686 O O . THR A 1 86 ? 9.600 -5.072 -40.129 1.00 78.56 86 THR A O 1
ATOM 689 N N . ILE A 1 87 ? 10.546 -3.781 -41.715 1.00 83.69 87 ILE A N 1
ATOM 690 C CA . ILE A 1 87 ? 10.919 -2.680 -40.830 1.00 83.69 87 ILE A CA 1
ATOM 691 C C . ILE A 1 87 ? 9.686 -1.818 -40.544 1.00 83.69 87 ILE A C 1
ATOM 693 O O . ILE A 1 87 ? 9.032 -1.310 -41.454 1.00 83.69 87 ILE A O 1
ATOM 697 N N . VAL A 1 88 ? 9.382 -1.633 -39.263 1.00 84.56 88 VAL A N 1
ATOM 698 C CA . VAL A 1 88 ? 8.279 -0.815 -38.757 1.00 84.56 88 VAL A CA 1
ATOM 699 C C . VAL A 1 88 ? 8.796 0.225 -37.767 1.00 84.56 88 VAL A C 1
ATOM 701 O O . VAL A 1 88 ? 9.773 0.008 -37.050 1.00 84.56 88 VAL A O 1
ATOM 704 N N . GLN A 1 89 ? 8.132 1.377 -37.706 1.00 85.94 89 GLN A N 1
ATOM 705 C CA . GLN A 1 89 ? 8.530 2.469 -36.818 1.00 85.94 89 GLN A CA 1
ATOM 706 C C . GLN A 1 89 ? 7.776 2.417 -35.488 1.00 85.94 89 GLN A C 1
ATOM 708 O O . GLN A 1 89 ? 6.555 2.263 -35.439 1.00 85.94 89 GLN A O 1
ATOM 713 N N . CYS A 1 90 ? 8.506 2.595 -34.386 1.00 84.56 90 CYS A N 1
ATOM 714 C CA . CYS A 1 90 ? 7.906 2.716 -33.064 1.00 84.56 90 CYS A CA 1
ATOM 715 C C . CYS A 1 90 ? 7.153 4.054 -32.922 1.00 84.56 90 CYS A C 1
ATOM 717 O O . CYS A 1 90 ? 7.782 5.105 -33.031 1.00 84.56 90 CYS A O 1
ATOM 719 N N . PRO A 1 91 ? 5.857 4.077 -32.558 1.00 83.88 91 PRO A N 1
ATOM 720 C CA . PRO A 1 91 ? 5.098 5.326 -32.419 1.00 83.88 91 PRO A CA 1
ATOM 721 C C . PRO A 1 91 ? 5.523 6.186 -31.215 1.00 83.88 91 PRO A C 1
ATOM 723 O O . PRO A 1 91 ? 5.106 7.335 -31.103 1.00 83.88 91 PRO A O 1
ATOM 726 N N . ILE A 1 92 ? 6.334 5.641 -30.302 1.00 82.94 92 ILE A N 1
ATOM 727 C CA . ILE A 1 92 ? 6.761 6.323 -29.073 1.00 82.94 92 ILE A CA 1
ATOM 728 C C . ILE A 1 92 ? 8.137 6.972 -29.254 1.00 82.94 92 ILE A C 1
ATOM 730 O O . ILE A 1 92 ? 8.331 8.115 -28.853 1.00 82.94 92 ILE A O 1
ATOM 734 N N . CYS A 1 93 ? 9.097 6.255 -29.848 1.00 84.62 93 CYS A N 1
ATOM 735 C CA . CYS A 1 93 ? 10.474 6.742 -30.002 1.00 84.62 93 CYS A CA 1
ATOM 736 C C . CYS A 1 93 ? 10.941 6.896 -31.455 1.00 84.62 93 CYS A C 1
ATOM 738 O O . CYS A 1 93 ? 12.094 7.255 -31.669 1.00 84.62 93 CYS A O 1
ATOM 740 N N . GLN A 1 94 ? 10.069 6.619 -32.432 1.00 83.94 94 GLN A N 1
ATOM 741 C CA . GLN A 1 94 ? 10.295 6.774 -33.878 1.00 83.94 94 GLN A CA 1
ATOM 742 C C . GLN A 1 94 ? 11.511 6.017 -34.434 1.00 83.94 94 GLN A C 1
ATOM 744 O O . GLN A 1 94 ? 11.947 6.269 -35.551 1.00 83.94 94 GLN A O 1
ATOM 749 N N . ARG A 1 95 ? 12.046 5.054 -33.675 1.00 81.06 95 ARG A N 1
ATOM 750 C CA . ARG A 1 95 ? 13.096 4.149 -34.143 1.00 81.06 95 ARG A CA 1
ATOM 751 C C . ARG A 1 95 ? 12.505 3.032 -34.995 1.00 81.06 95 ARG A C 1
ATOM 753 O O . ARG A 1 95 ? 11.394 2.564 -34.735 1.00 81.06 95 ARG A O 1
ATOM 760 N N . GLU A 1 96 ? 13.278 2.635 -35.992 1.00 84.44 96 GLU A N 1
ATOM 761 C CA . GLU A 1 96 ? 12.984 1.550 -36.919 1.00 84.44 96 GLU A CA 1
ATOM 762 C C . GLU A 1 96 ? 13.382 0.209 -36.296 1.00 84.44 96 GLU A C 1
ATOM 764 O O . GLU A 1 96 ? 14.481 0.066 -35.760 1.00 84.44 96 GLU A O 1
ATOM 769 N N . PHE A 1 97 ? 12.470 -0.759 -36.334 1.00 80.62 97 PHE A N 1
ATOM 770 C CA . PHE A 1 97 ? 12.668 -2.106 -35.805 1.00 80.62 97 PHE A CA 1
ATOM 771 C C . PHE A 1 97 ? 12.039 -3.128 -36.743 1.00 80.62 97 PHE A C 1
ATOM 773 O O . PHE A 1 97 ? 11.029 -2.839 -37.376 1.00 80.62 97 PHE A O 1
ATOM 780 N N . ASP A 1 98 ? 12.556 -4.352 -36.751 1.00 86.12 98 ASP A N 1
ATOM 781 C CA . ASP A 1 98 ? 11.854 -5.468 -37.384 1.00 86.12 98 ASP A CA 1
ATOM 782 C C . ASP A 1 98 ? 10.483 -5.679 -36.718 1.00 86.12 98 ASP A C 1
ATOM 784 O O . ASP A 1 98 ? 10.332 -5.519 -35.498 1.00 86.12 98 ASP A O 1
ATOM 788 N N . ALA A 1 99 ? 9.483 -6.101 -37.493 1.00 79.12 99 ALA A N 1
ATOM 789 C CA . ALA A 1 99 ? 8.110 -6.323 -37.031 1.00 79.12 99 ALA A CA 1
ATOM 790 C C . ALA A 1 99 ? 7.996 -7.297 -35.838 1.00 79.12 99 ALA A C 1
ATOM 792 O O . ALA A 1 99 ? 7.030 -7.248 -35.076 1.00 79.12 99 ALA A O 1
ATOM 793 N N . ILE A 1 100 ? 8.991 -8.163 -35.626 1.00 79.25 100 ILE A N 1
ATOM 794 C CA . ILE A 1 100 ? 9.076 -9.041 -34.448 1.00 79.25 100 ILE A CA 1
ATOM 795 C C . ILE A 1 100 ? 9.733 -8.318 -33.261 1.00 79.25 100 ILE A C 1
ATOM 797 O O . ILE A 1 100 ? 9.301 -8.461 -32.113 1.00 79.25 100 ILE A O 1
ATOM 801 N N . ALA A 1 101 ? 10.770 -7.523 -33.525 1.00 81.38 101 ALA A N 1
ATOM 802 C CA . ALA A 1 101 ? 11.538 -6.821 -32.504 1.00 81.38 101 ALA A CA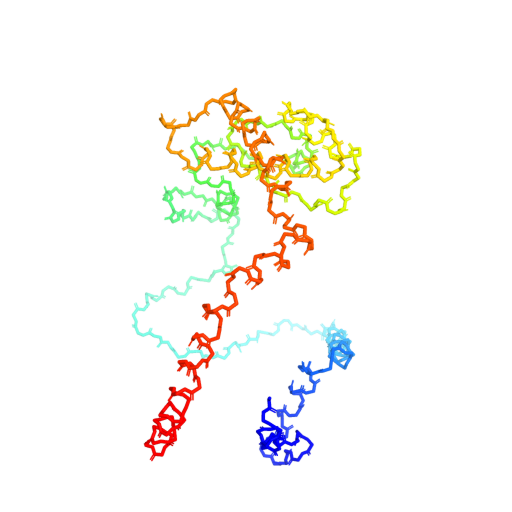 1
ATOM 803 C C . ALA A 1 101 ? 10.758 -5.656 -31.873 1.00 81.38 101 ALA A C 1
ATOM 805 O O . ALA A 1 101 ? 10.966 -5.363 -30.691 1.00 81.38 101 ALA A O 1
ATOM 806 N N . ILE A 1 102 ? 9.827 -5.035 -32.611 1.00 83.88 102 ILE A N 1
ATOM 807 C CA . ILE A 1 102 ? 9.023 -3.910 -32.114 1.00 83.88 102 ILE A CA 1
ATOM 808 C C . ILE A 1 102 ? 8.165 -4.291 -30.901 1.00 83.88 102 ILE A C 1
ATOM 810 O O . ILE A 1 102 ? 8.104 -3.526 -29.943 1.00 83.88 102 ILE A O 1
ATOM 814 N N . ASN A 1 103 ? 7.557 -5.481 -30.881 1.00 82.81 103 ASN A N 1
ATOM 815 C CA . ASN A 1 103 ? 6.723 -5.913 -29.754 1.00 82.81 103 ASN A CA 1
ATOM 816 C C . ASN A 1 103 ? 7.568 -6.052 -28.483 1.00 82.81 103 ASN A C 1
ATOM 818 O O . ASN A 1 103 ? 7.234 -5.499 -27.439 1.00 82.81 103 ASN A O 1
ATOM 822 N N . ALA A 1 104 ? 8.742 -6.674 -28.603 1.00 83.06 104 ALA A N 1
ATOM 823 C CA . ALA A 1 104 ? 9.674 -6.804 -27.491 1.00 83.06 104 ALA A CA 1
ATOM 824 C C . ALA A 1 104 ? 10.286 -5.452 -27.067 1.00 83.06 104 ALA A C 1
ATOM 826 O O . ALA A 1 104 ? 10.674 -5.271 -25.912 1.00 83.06 104 ALA A O 1
ATOM 827 N N . HIS A 1 105 ? 10.415 -4.499 -27.990 1.00 85.06 105 HIS A N 1
ATOM 828 C CA . HIS A 1 105 ? 10.794 -3.123 -27.679 1.00 85.06 105 HIS A CA 1
ATOM 829 C C . HIS A 1 105 ? 9.698 -2.398 -26.876 1.00 85.06 105 HIS A C 1
ATOM 831 O O . HIS A 1 105 ? 10.008 -1.763 -25.868 1.00 85.06 105 HIS A O 1
ATOM 837 N N . LEU A 1 106 ? 8.426 -2.538 -27.270 1.00 83.19 106 LEU A N 1
ATOM 838 C CA . LEU A 1 106 ? 7.280 -1.966 -26.555 1.00 83.19 106 LEU A CA 1
ATOM 839 C C . LEU A 1 106 ? 7.155 -2.543 -25.135 1.00 83.19 106 LEU A C 1
ATOM 841 O O . LEU A 1 106 ? 6.986 -1.779 -24.185 1.00 83.19 106 LEU A O 1
ATOM 845 N N . ASP A 1 107 ? 7.334 -3.858 -24.972 1.00 83.25 107 ASP A N 1
ATOM 846 C CA . ASP A 1 107 ? 7.253 -4.542 -23.671 1.00 83.25 107 ASP A CA 1
ATOM 847 C C . ASP A 1 107 ? 8.367 -4.131 -22.693 1.00 83.25 107 ASP A C 1
ATOM 849 O O . ASP A 1 107 ? 8.163 -4.090 -21.478 1.00 83.25 107 ASP A O 1
ATOM 853 N N . ARG A 1 108 ? 9.562 -3.815 -23.210 1.00 77.88 108 ARG A N 1
ATOM 854 C CA . ARG A 1 108 ? 10.712 -3.362 -22.404 1.00 77.88 108 ARG A CA 1
ATOM 855 C C . ARG A 1 108 ? 10.669 -1.869 -22.078 1.00 77.88 108 ARG A C 1
ATOM 857 O O . ARG A 1 108 ? 11.434 -1.412 -21.229 1.00 77.88 108 ARG A O 1
ATOM 864 N N . GLY A 1 109 ? 9.761 -1.127 -22.710 1.00 75.12 109 GLY A N 1
ATOM 865 C CA . GLY A 1 109 ? 9.758 0.328 -22.707 1.00 75.12 109 GLY A CA 1
ATOM 866 C C . GLY A 1 109 ? 10.866 0.883 -23.601 1.00 75.12 109 GLY A C 1
ATOM 867 O O . GLY A 1 109 ? 11.913 0.266 -23.792 1.00 75.12 109 GLY A O 1
ATOM 868 N N . CYS A 1 110 ? 10.640 2.069 -24.166 1.00 77.94 110 CYS A N 1
ATOM 869 C CA . CYS A 1 110 ? 11.549 2.703 -25.120 1.00 77.94 110 CYS A CA 1
ATOM 870 C C . CYS A 1 110 ? 12.855 3.210 -24.465 1.00 77.94 110 CYS A C 1
ATOM 872 O O . CYS A 1 110 ? 13.097 4.413 -24.417 1.00 77.94 110 CYS A O 1
ATOM 874 N N . GLY A 1 111 ? 13.695 2.305 -23.955 1.00 60.88 111 GLY A N 1
ATOM 875 C CA . GLY A 1 111 ? 15.013 2.578 -23.374 1.00 60.88 111 GLY A CA 1
ATOM 876 C C . GLY A 1 111 ? 16.130 2.663 -24.421 1.00 60.88 111 GLY A C 1
ATOM 877 O O . GLY A 1 111 ? 15.993 2.194 -25.556 1.00 60.88 111 GLY A O 1
ATOM 878 N N . THR A 1 112 ? 17.234 3.308 -24.056 1.00 50.94 112 THR A N 1
ATOM 879 C CA . THR A 1 112 ? 18.398 3.630 -24.903 1.00 50.94 112 THR A CA 1
ATOM 880 C C . THR A 1 112 ? 19.473 2.543 -24.894 1.00 50.94 112 THR A C 1
ATOM 882 O O . THR A 1 112 ? 20.660 2.847 -24.873 1.00 50.94 112 THR A O 1
ATOM 885 N N . GLU A 1 113 ? 19.084 1.275 -24.909 1.00 48.31 113 GLU A N 1
ATOM 886 C CA . GLU A 1 113 ? 20.046 0.177 -24.954 1.00 48.31 113 GLU A CA 1
ATOM 887 C C . GLU A 1 113 ? 19.630 -0.826 -26.016 1.00 48.31 113 GLU A C 1
ATOM 889 O O . GLU A 1 113 ? 18.566 -1.435 -25.942 1.00 48.31 113 GLU A O 1
ATOM 894 N N . ASP A 1 114 ? 20.486 -0.913 -27.029 1.00 53.31 114 ASP A N 1
ATOM 895 C CA . ASP A 1 114 ? 20.457 -1.850 -28.139 1.00 53.31 114 ASP A CA 1
ATOM 896 C C . ASP A 1 114 ? 20.860 -3.237 -27.606 1.00 53.31 114 ASP A C 1
ATOM 898 O O . ASP A 1 114 ? 22.018 -3.419 -27.208 1.00 53.31 114 ASP A O 1
ATOM 902 N N . PRO A 1 115 ? 19.951 -4.223 -27.499 1.00 52.59 115 PRO A N 1
ATOM 903 C CA . PRO A 1 115 ? 20.340 -5.572 -27.156 1.00 52.59 115 PRO A CA 1
ATOM 904 C C . PRO A 1 115 ? 20.483 -6.361 -28.456 1.00 52.59 115 PRO A C 1
ATOM 906 O O . PRO A 1 115 ? 19.514 -6.552 -29.189 1.00 52.59 115 PRO A O 1
ATOM 909 N N . GLY A 1 116 ? 21.701 -6.839 -28.711 1.00 55.50 116 GLY A N 1
ATOM 910 C CA . GLY A 1 116 ? 22.012 -7.747 -29.811 1.00 55.50 116 GLY A CA 1
ATOM 911 C C . GLY A 1 116 ? 21.099 -8.986 -29.878 1.00 55.50 116 GLY A C 1
ATOM 912 O O . GLY A 1 116 ? 20.281 -9.231 -28.985 1.00 55.50 116 GLY A O 1
ATOM 913 N N . PRO A 1 117 ? 21.233 -9.778 -30.955 1.00 48.41 117 PRO A N 1
ATOM 914 C CA . PRO A 1 117 ? 20.229 -10.737 -31.402 1.00 48.41 117 PRO A CA 1
ATOM 915 C C . PRO A 1 117 ? 19.755 -11.685 -30.286 1.00 48.41 117 PRO A C 1
ATOM 917 O O . PRO A 1 117 ? 20.571 -12.185 -29.506 1.00 48.41 117 PRO A O 1
ATOM 920 N N . PRO A 1 118 ? 18.437 -11.950 -30.197 1.00 52.62 118 PRO A N 1
ATOM 921 C CA . PRO A 1 118 ? 17.857 -12.728 -29.113 1.00 52.62 118 PRO A CA 1
ATOM 922 C C . PRO A 1 118 ? 18.312 -14.188 -29.201 1.00 52.62 118 PRO A C 1
ATOM 924 O O . PRO A 1 118 ? 17.838 -14.950 -30.040 1.00 52.62 118 PRO A O 1
ATOM 927 N N . THR A 1 119 ? 19.211 -14.607 -28.312 1.00 59.22 119 THR A N 1
ATOM 928 C CA . THR A 1 119 ? 19.514 -16.028 -28.122 1.00 59.22 119 THR A CA 1
ATOM 929 C C . THR A 1 119 ? 18.457 -16.677 -27.222 1.00 59.22 119 THR A C 1
ATOM 931 O O . THR A 1 119 ? 17.939 -16.070 -26.278 1.00 59.22 119 THR A O 1
ATOM 934 N N . MET A 1 120 ? 18.122 -17.934 -27.524 1.00 54.12 120 MET A N 1
ATOM 935 C CA . MET A 1 120 ? 17.120 -18.759 -26.827 1.00 54.12 120 MET A CA 1
ATOM 936 C C . MET A 1 120 ? 17.339 -18.827 -25.300 1.00 54.12 120 MET A C 1
ATOM 938 O O . MET A 1 120 ? 16.382 -18.973 -24.538 1.00 54.12 120 MET A O 1
ATOM 942 N N . ASP A 1 121 ? 18.572 -18.621 -24.836 1.00 52.53 121 ASP A N 1
ATOM 943 C CA . ASP A 1 121 ? 18.962 -18.648 -23.422 1.00 52.53 121 ASP A CA 1
ATOM 944 C C . ASP A 1 121 ? 18.359 -17.513 -22.570 1.00 52.53 121 ASP A C 1
ATOM 946 O O . ASP A 1 121 ? 18.342 -17.602 -21.337 1.00 52.53 121 ASP A O 1
ATOM 950 N N . HIS A 1 122 ? 17.836 -16.446 -23.191 1.00 55.22 122 HIS A N 1
ATOM 951 C CA . HIS A 1 122 ? 17.259 -15.311 -22.459 1.00 55.22 122 HIS A CA 1
ATOM 952 C C . HIS A 1 122 ? 15.907 -15.650 -21.800 1.00 55.22 122 HIS A C 1
ATOM 954 O O . HIS A 1 122 ? 15.605 -15.159 -20.710 1.00 55.22 122 HIS A O 1
ATOM 960 N N . TRP A 1 123 ? 15.119 -16.546 -22.406 1.00 54.28 123 TRP A N 1
ATOM 961 C CA . TRP A 1 123 ? 13.786 -16.933 -21.918 1.00 54.28 123 TRP A CA 1
ATOM 962 C C . TRP A 1 123 ? 13.853 -17.780 -20.641 1.00 54.28 123 TRP A C 1
ATOM 964 O O . TRP A 1 123 ? 13.030 -17.629 -19.740 1.00 54.28 123 TRP A O 1
ATOM 974 N N . LEU A 1 124 ? 14.884 -18.618 -20.518 1.00 55.97 124 LEU A N 1
ATOM 975 C CA . LEU A 1 124 ? 15.111 -19.465 -19.342 1.00 55.97 124 LEU A CA 1
ATOM 976 C C . LEU A 1 124 ? 15.706 -18.681 -18.157 1.00 55.97 124 LEU A C 1
ATOM 978 O O . LEU A 1 124 ? 15.603 -19.113 -17.009 1.00 55.97 124 LEU A O 1
ATOM 982 N N . ARG A 1 125 ? 16.285 -17.496 -18.404 1.00 50.94 125 ARG A N 1
ATOM 983 C CA . ARG A 1 125 ? 16.929 -16.661 -17.374 1.00 50.94 125 ARG A CA 1
ATOM 984 C C . ARG A 1 125 ? 15.983 -15.672 -16.681 1.00 50.94 125 ARG A C 1
ATOM 986 O O . ARG A 1 125 ? 16.358 -15.105 -15.652 1.00 50.94 125 ARG A O 1
ATOM 993 N N . ALA A 1 126 ? 14.744 -15.524 -17.159 1.00 51.25 126 ALA A N 1
ATOM 994 C CA . ALA A 1 126 ? 13.712 -14.699 -16.516 1.00 51.25 126 ALA A CA 1
ATOM 995 C C . ALA A 1 126 ? 13.299 -15.206 -15.115 1.00 51.25 126 ALA A C 1
ATOM 997 O O . ALA A 1 126 ? 12.678 -14.472 -14.351 1.00 51.25 126 ALA A O 1
ATOM 998 N N . SER A 1 127 ? 13.702 -16.429 -14.748 1.00 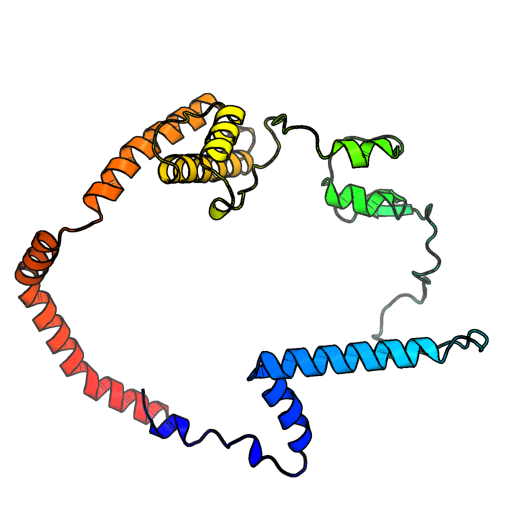50.72 127 SER A N 1
ATOM 999 C CA . SER A 1 127 ? 13.497 -17.024 -13.418 1.00 50.72 127 SER A CA 1
ATOM 1000 C C . SER A 1 127 ? 14.745 -16.957 -12.522 1.00 50.72 127 SER A C 1
ATOM 1002 O O . SER A 1 127 ? 14.921 -17.790 -11.635 1.00 50.72 127 SER A O 1
ATOM 1004 N N . SER A 1 128 ? 15.645 -15.996 -12.747 1.00 47.72 128 SER A N 1
ATOM 1005 C CA . SER A 1 128 ? 16.739 -15.735 -11.801 1.00 47.72 128 SER A CA 1
ATOM 1006 C C . SER A 1 128 ? 16.180 -15.103 -10.518 1.00 47.72 128 SER A C 1
ATOM 1008 O O . SER A 1 128 ? 15.252 -14.292 -10.605 1.00 47.72 128 SER A O 1
ATOM 1010 N N . PRO A 1 129 ? 16.714 -15.435 -9.324 1.00 46.12 129 PRO A N 1
ATOM 1011 C CA . PRO A 1 129 ? 16.282 -14.804 -8.088 1.00 46.12 129 PRO A CA 1
ATOM 1012 C C . PRO A 1 129 ? 16.470 -13.302 -8.242 1.00 46.12 129 PRO A C 1
ATOM 1014 O O . PRO A 1 129 ? 17.540 -12.839 -8.630 1.00 46.12 129 PRO A O 1
ATOM 1017 N N . VAL A 1 130 ? 15.385 -12.579 -7.989 1.00 50.22 130 VAL A N 1
ATOM 1018 C CA . VAL A 1 130 ? 15.288 -11.126 -7.996 1.00 50.22 130 VAL A CA 1
ATOM 1019 C C . VAL A 1 130 ? 16.517 -10.513 -7.316 1.00 50.22 130 VAL A C 1
ATOM 1021 O O . VAL A 1 130 ? 16.608 -10.396 -6.097 1.00 50.22 130 VAL A O 1
ATOM 1024 N N . THR A 1 131 ? 17.492 -10.120 -8.125 1.00 41.41 131 THR A N 1
ATOM 1025 C CA . THR A 1 131 ? 18.456 -9.099 -7.762 1.00 41.41 131 THR A CA 1
ATOM 1026 C C . THR A 1 131 ? 17.756 -7.795 -8.100 1.00 41.41 131 THR A C 1
ATOM 1028 O O . THR A 1 131 ? 17.593 -7.421 -9.262 1.00 41.41 131 THR A O 1
ATOM 1031 N N . HIS A 1 132 ? 17.201 -7.155 -7.071 1.00 47.72 132 HIS A N 1
ATOM 1032 C CA . HIS A 1 132 ? 16.593 -5.841 -7.202 1.00 47.72 132 HIS A CA 1
ATOM 1033 C C . HIS A 1 132 ? 17.675 -4.858 -7.659 1.00 47.72 132 HIS A C 1
ATOM 1035 O O . HIS A 1 132 ? 18.422 -4.325 -6.840 1.00 47.72 132 HIS A O 1
ATOM 1041 N N . SER A 1 133 ? 17.768 -4.613 -8.969 1.00 49.03 133 SER A N 1
ATOM 1042 C CA . SER A 1 133 ? 18.343 -3.358 -9.429 1.00 49.03 133 SER A CA 1
ATOM 1043 C C . SER A 1 133 ? 17.450 -2.243 -8.873 1.00 49.03 133 SER A C 1
ATOM 1045 O O . SER A 1 133 ? 16.223 -2.394 -8.877 1.00 49.03 133 SER A O 1
ATOM 1047 N N . PRO A 1 134 ? 18.024 -1.141 -8.366 1.00 53.09 134 PRO A N 1
ATOM 1048 C CA . PRO A 1 134 ? 17.290 -0.097 -7.644 1.00 53.09 134 PRO A CA 1
ATOM 1049 C C . PRO A 1 134 ? 16.255 0.669 -8.492 1.00 53.09 134 PRO A C 1
ATOM 1051 O O . PRO A 1 134 ? 15.676 1.635 -8.001 1.00 53.09 134 PRO A O 1
ATOM 1054 N N . GLU A 1 135 ? 15.999 0.233 -9.724 1.00 61.09 135 GLU A N 1
ATOM 1055 C CA . GLU A 1 135 ? 15.149 0.883 -10.722 1.00 61.09 135 GLU A CA 1
ATOM 1056 C C . GLU A 1 135 ? 13.911 0.052 -11.101 1.00 61.09 135 GLU A C 1
ATOM 1058 O O . GLU A 1 135 ? 12.991 0.570 -11.733 1.00 61.09 135 GLU A O 1
ATOM 1063 N N . LYS A 1 136 ? 13.843 -1.233 -10.719 1.00 77.56 136 LYS A N 1
ATOM 1064 C CA . LYS A 1 136 ? 12.706 -2.098 -11.074 1.00 77.56 136 LYS A CA 1
ATOM 1065 C C . LYS A 1 136 ? 11.577 -1.946 -10.056 1.00 77.56 136 LYS A C 1
ATOM 1067 O O . LYS A 1 136 ? 11.769 -2.192 -8.866 1.00 77.56 136 LYS A O 1
ATOM 1072 N N . ARG A 1 137 ? 10.379 -1.591 -10.538 1.00 86.19 137 ARG A N 1
ATOM 1073 C CA . ARG A 1 137 ? 9.163 -1.498 -9.713 1.00 86.19 137 ARG A CA 1
ATOM 1074 C C . ARG A 1 137 ? 8.879 -2.814 -8.988 1.00 86.19 137 ARG A C 1
ATOM 1076 O O . ARG A 1 137 ? 8.971 -3.899 -9.565 1.00 86.19 137 ARG A O 1
ATOM 1083 N N . LEU A 1 138 ? 8.486 -2.710 -7.722 1.00 89.94 138 LEU A N 1
ATOM 1084 C CA . LEU A 1 138 ? 8.094 -3.861 -6.918 1.00 89.94 138 LEU A CA 1
ATOM 1085 C C . LEU A 1 138 ? 6.644 -4.235 -7.223 1.00 89.94 138 LEU A C 1
ATOM 1087 O O . LEU A 1 138 ? 5.752 -3.389 -7.201 1.00 89.94 138 LEU A O 1
ATOM 1091 N N . THR A 1 139 ? 6.393 -5.520 -7.465 1.00 91.19 139 THR A N 1
ATOM 1092 C CA . THR A 1 139 ? 5.033 -6.039 -7.662 1.00 91.19 139 THR A CA 1
ATOM 1093 C C . THR A 1 139 ? 4.482 -6.587 -6.354 1.00 91.19 139 THR A C 1
ATOM 1095 O O . THR A 1 139 ? 5.202 -7.203 -5.567 1.00 91.19 139 THR A O 1
ATOM 1098 N N . ARG A 1 140 ? 3.183 -6.383 -6.121 1.00 91.31 140 ARG A N 1
ATOM 1099 C CA . ARG A 1 140 ? 2.497 -6.880 -4.929 1.00 91.31 140 ARG A CA 1
ATOM 1100 C C . ARG A 1 140 ? 2.150 -8.370 -5.101 1.00 91.31 140 ARG A C 1
ATOM 1102 O O . ARG A 1 140 ? 1.306 -8.688 -5.934 1.00 91.31 140 ARG A O 1
ATOM 1109 N N . PRO A 1 141 ? 2.761 -9.295 -4.341 1.00 90.56 141 PRO A N 1
ATOM 1110 C CA . PRO A 1 141 ? 2.443 -10.714 -4.439 1.00 90.56 141 PRO A CA 1
ATOM 1111 C C . PRO A 1 141 ? 1.101 -11.020 -3.766 1.00 90.56 141 PRO A C 1
ATOM 1113 O O . PRO A 1 141 ? 0.667 -10.307 -2.857 1.00 90.56 141 PRO A O 1
ATOM 1116 N N . GLN A 1 142 ? 0.481 -12.138 -4.144 1.00 94.69 142 GLN A N 1
ATOM 1117 C CA . GLN A 1 142 ? -0.715 -12.618 -3.459 1.00 94.69 142 GLN A CA 1
ATOM 1118 C C . GLN A 1 142 ? -0.362 -13.187 -2.076 1.00 94.69 142 GLN A C 1
ATOM 1120 O O . GLN A 1 142 ? 0.135 -14.305 -1.947 1.00 94.69 142 GLN A O 1
ATOM 1125 N N . TYR A 1 143 ? -0.624 -12.408 -1.025 1.00 94.25 143 TYR A N 1
ATOM 1126 C CA . TYR A 1 143 ? -0.169 -12.694 0.343 1.00 94.25 143 TYR A CA 1
ATOM 1127 C C . TYR A 1 143 ? -0.811 -13.926 0.987 1.00 94.25 143 TYR A C 1
ATOM 1129 O O . TYR A 1 143 ? -0.174 -14.593 1.799 1.00 94.25 143 TYR A O 1
ATOM 1137 N N . GLN A 1 144 ? -2.060 -14.241 0.635 1.00 92.44 144 GLN A N 1
ATOM 1138 C CA . GLN A 1 144 ? -2.791 -15.351 1.258 1.00 92.44 144 GLN A CA 1
ATOM 1139 C C . GLN A 1 144 ? -2.139 -16.707 0.968 1.00 92.44 144 GLN A C 1
ATOM 1141 O O . GLN A 1 144 ? -2.070 -17.560 1.847 1.00 92.44 144 GLN A O 1
ATOM 1146 N N . LEU A 1 145 ? -1.568 -16.857 -0.228 1.00 93.31 145 LEU A N 1
ATOM 1147 C CA . LEU A 1 145 ? -0.884 -18.074 -0.667 1.00 93.31 145 LEU A CA 1
ATOM 1148 C C . LEU A 1 145 ? 0.555 -18.184 -0.144 1.00 93.31 145 LEU A C 1
ATOM 1150 O O . LEU A 1 145 ? 1.182 -19.230 -0.283 1.00 93.31 145 LEU A O 1
ATOM 1154 N N . LYS A 1 146 ? 1.110 -17.114 0.435 1.00 90.62 146 LYS A N 1
ATOM 1155 C CA . LYS A 1 146 ? 2.464 -17.137 0.994 1.00 90.62 146 LYS A CA 1
ATOM 1156 C C . LYS A 1 146 ? 2.426 -17.703 2.401 1.00 90.62 146 LYS A C 1
ATOM 1158 O O . LYS A 1 146 ? 1.631 -17.263 3.231 1.00 90.62 146 LYS A O 1
ATOM 1163 N N . THR A 1 147 ? 3.303 -18.654 2.691 1.00 95.19 147 THR A N 1
ATOM 1164 C CA . THR A 1 147 ? 3.500 -19.118 4.068 1.00 95.19 147 THR A CA 1
ATOM 1165 C C . THR A 1 147 ? 4.241 -18.054 4.879 1.00 95.19 147 THR A C 1
ATOM 1167 O O . THR A 1 147 ? 4.842 -17.133 4.323 1.00 95.19 147 THR A O 1
ATOM 1170 N N . GLU A 1 148 ? 4.234 -18.164 6.207 1.00 94.00 148 GLU A N 1
ATOM 1171 C CA . GLU A 1 148 ? 5.025 -17.261 7.051 1.00 94.00 148 GLU A CA 1
ATOM 1172 C C . GLU A 1 148 ? 6.525 -17.332 6.712 1.00 94.00 148 GLU A C 1
ATOM 1174 O O . GLU A 1 148 ? 7.202 -16.306 6.658 1.00 94.00 148 GLU A O 1
ATOM 1179 N N . ARG A 1 149 ? 7.033 -18.530 6.391 1.00 94.94 149 ARG A N 1
ATOM 1180 C CA . ARG A 1 149 ? 8.416 -18.728 5.941 1.00 94.94 149 ARG A CA 1
ATOM 1181 C C . ARG A 1 149 ? 8.710 -17.949 4.659 1.00 94.94 149 ARG A C 1
ATOM 1183 O O . ARG A 1 149 ? 9.763 -17.326 4.560 1.00 94.94 149 ARG A O 1
ATOM 1190 N N . ASP A 1 150 ? 7.791 -17.957 3.697 1.00 94.19 150 ASP A N 1
ATOM 1191 C CA . ASP A 1 150 ? 7.967 -17.214 2.445 1.00 94.19 150 ASP A CA 1
ATOM 1192 C C . ASP A 1 150 ? 7.879 -15.703 2.658 1.00 94.19 150 ASP A C 1
ATOM 1194 O O . ASP A 1 150 ? 8.610 -14.954 2.015 1.00 94.19 150 ASP A O 1
ATOM 1198 N N . MET A 1 151 ? 7.036 -15.250 3.592 1.00 96.38 151 MET A N 1
ATOM 1199 C CA . MET A 1 151 ? 6.982 -13.839 3.982 1.00 96.38 151 MET A CA 1
ATOM 1200 C C . MET A 1 151 ? 8.303 -13.365 4.594 1.00 96.38 151 MET A C 1
ATOM 1202 O O . MET A 1 151 ? 8.771 -12.281 4.247 1.00 96.38 151 MET A O 1
ATOM 1206 N N . ARG A 1 152 ? 8.937 -14.184 5.446 1.00 95.50 152 ARG A N 1
ATOM 1207 C CA . ARG A 1 152 ? 10.266 -13.880 6.004 1.00 95.50 152 ARG A CA 1
ATOM 1208 C C . ARG A 1 152 ? 11.320 -13.770 4.904 1.00 95.50 152 ARG A C 1
ATOM 1210 O O . ARG A 1 152 ? 12.002 -12.756 4.848 1.00 95.50 152 ARG A O 1
ATOM 1217 N N . LYS A 1 153 ? 11.381 -14.745 3.986 1.00 95.38 153 LYS A N 1
ATOM 1218 C CA . LYS A 1 153 ? 12.309 -14.718 2.835 1.00 95.38 153 LYS A CA 1
ATOM 1219 C C . LYS A 1 153 ? 12.137 -13.463 1.981 1.00 95.38 153 LYS A C 1
ATOM 1221 O O . LYS A 1 153 ? 13.109 -12.875 1.525 1.00 95.38 153 LYS A O 1
ATOM 1226 N N . LEU A 1 154 ? 10.890 -13.060 1.753 1.00 93.88 154 LEU A N 1
ATOM 1227 C CA . LEU A 1 154 ? 10.573 -11.917 0.910 1.00 93.88 154 LEU A CA 1
ATOM 1228 C C . LEU A 1 154 ? 10.982 -10.584 1.564 1.00 93.88 154 LEU A C 1
ATOM 1230 O O . LEU A 1 154 ? 11.493 -9.698 0.886 1.00 93.88 154 LEU A O 1
ATOM 1234 N N . LEU A 1 155 ? 10.815 -10.454 2.882 1.00 95.00 155 LEU A N 1
ATOM 1235 C CA . LEU A 1 155 ? 11.313 -9.300 3.638 1.00 95.00 155 LEU A CA 1
ATOM 1236 C C . LEU A 1 155 ? 12.844 -9.294 3.757 1.00 95.00 155 LEU A C 1
ATOM 1238 O O . LEU A 1 155 ? 13.458 -8.234 3.650 1.00 95.00 155 LEU A O 1
ATOM 1242 N N . GLU A 1 156 ? 13.460 -10.463 3.928 1.00 95.00 156 GLU A N 1
ATOM 1243 C CA . GLU A 1 156 ? 14.914 -10.632 4.004 1.00 95.00 156 GLU A CA 1
ATOM 1244 C C . GLU A 1 156 ? 15.601 -10.230 2.691 1.00 95.00 156 GLU A C 1
ATOM 1246 O O . GLU A 1 156 ? 16.581 -9.486 2.712 1.00 95.00 156 GLU A O 1
ATOM 1251 N N . ALA A 1 157 ? 15.017 -10.594 1.543 1.00 91.81 157 ALA A N 1
ATOM 1252 C CA . ALA A 1 157 ? 15.485 -10.155 0.225 1.00 91.81 157 ALA A CA 1
ATOM 1253 C C . ALA A 1 157 ? 15.497 -8.619 0.067 1.00 91.81 157 ALA A C 1
ATOM 1255 O O . ALA A 1 157 ? 16.340 -8.068 -0.639 1.00 91.81 157 ALA A O 1
ATOM 1256 N N . LEU A 1 158 ? 14.593 -7.917 0.757 1.00 91.81 158 LEU A N 1
ATOM 1257 C CA . LEU A 1 158 ? 14.488 -6.453 0.757 1.00 91.81 158 LEU A CA 1
ATOM 1258 C C . LEU A 1 158 ? 15.291 -5.786 1.892 1.00 91.81 158 LEU A C 1
ATOM 1260 O O . LEU A 1 158 ? 15.302 -4.552 2.012 1.00 91.81 158 LEU A O 1
ATOM 1264 N N . GLN A 1 159 ? 15.988 -6.581 2.713 1.00 92.50 159 GLN A N 1
ATOM 1265 C CA . GLN A 1 159 ? 16.692 -6.132 3.918 1.00 92.50 159 GLN A CA 1
ATOM 1266 C C . GLN A 1 159 ? 15.752 -5.367 4.863 1.00 92.50 159 GLN A C 1
ATOM 1268 O O . GLN A 1 159 ? 16.031 -4.238 5.286 1.00 92.50 159 GLN A O 1
ATOM 1273 N N . LEU A 1 160 ? 14.586 -5.961 5.127 1.00 93.56 160 LEU A N 1
ATOM 1274 C CA . LEU A 1 160 ? 13.579 -5.461 6.057 1.00 93.56 160 LEU A CA 1
ATOM 1275 C C . LEU A 1 160 ? 13.465 -6.391 7.273 1.00 93.56 160 LEU A C 1
ATOM 1277 O O . LEU A 1 160 ? 13.673 -7.598 7.140 1.00 93.56 160 LEU A O 1
ATOM 1281 N N . PRO A 1 161 ? 13.088 -5.872 8.457 1.00 93.69 161 PRO A N 1
ATOM 1282 C CA . PRO A 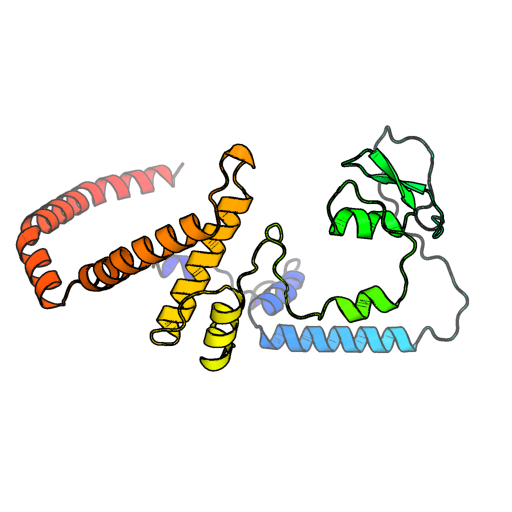1 161 ? 12.882 -6.704 9.637 1.00 93.69 161 PRO A CA 1
ATOM 1283 C C . PRO A 1 161 ? 11.845 -7.806 9.389 1.00 93.69 161 PRO A C 1
ATOM 1285 O O . PRO A 1 161 ? 10.791 -7.558 8.807 1.00 93.69 161 PRO A O 1
ATOM 1288 N N . THR A 1 162 ? 12.100 -9.013 9.893 1.00 94.06 162 THR A N 1
ATOM 1289 C CA . THR A 1 162 ? 11.187 -10.171 9.816 1.00 94.06 162 THR A CA 1
ATOM 1290 C C . THR A 1 162 ? 10.444 -10.425 11.133 1.00 94.06 162 THR A C 1
ATOM 1292 O O . THR A 1 162 ? 9.952 -11.524 11.374 1.00 94.06 162 THR A O 1
ATOM 1295 N N . SER A 1 163 ? 10.400 -9.432 12.024 1.00 89.81 163 SER A N 1
ATOM 1296 C CA . SER A 1 163 ? 9.745 -9.536 13.329 1.00 89.81 163 SER A CA 1
ATOM 1297 C C . SER A 1 163 ? 8.222 -9.410 13.218 1.00 89.81 163 SER A C 1
ATOM 1299 O O . SER A 1 163 ? 7.701 -8.694 12.353 1.00 89.81 163 SER A O 1
ATOM 1301 N N . GLY A 1 164 ? 7.514 -10.067 14.139 1.00 90.44 164 GLY A N 1
ATOM 1302 C CA . GLY A 1 164 ? 6.052 -10.049 14.236 1.00 90.44 164 GLY A CA 1
ATOM 1303 C C . GLY A 1 164 ? 5.382 -11.302 13.669 1.00 90.44 164 GLY A C 1
ATOM 1304 O O . GLY A 1 164 ? 6.048 -12.238 13.236 1.00 90.44 164 GLY A O 1
ATOM 1305 N N . ASN A 1 165 ? 4.049 -11.318 13.700 1.00 92.94 165 ASN A N 1
ATOM 1306 C CA . ASN A 1 165 ? 3.241 -12.364 13.072 1.00 92.94 165 ASN A CA 1
ATOM 1307 C C . ASN A 1 165 ? 3.208 -12.195 11.537 1.00 92.94 165 ASN A C 1
ATOM 1309 O O . ASN A 1 165 ? 3.676 -11.190 10.988 1.00 92.94 165 ASN A O 1
ATOM 1313 N N . LYS A 1 166 ? 2.625 -13.175 10.834 1.00 93.06 166 LYS A N 1
ATOM 1314 C CA . LYS A 1 166 ? 2.467 -13.137 9.371 1.00 93.06 166 LYS A CA 1
ATOM 1315 C C . LYS A 1 166 ? 1.783 -11.850 8.895 1.00 93.06 166 LYS A C 1
ATOM 1317 O O . LYS A 1 166 ? 2.258 -11.247 7.937 1.00 93.06 166 LYS A O 1
ATOM 1322 N N . ASP A 1 167 ? 0.736 -11.394 9.578 1.00 92.62 167 ASP A N 1
ATOM 1323 C CA . ASP A 1 167 ? -0.005 -10.192 9.177 1.00 92.62 167 ASP A CA 1
ATOM 1324 C C . ASP A 1 167 ? 0.851 -8.926 9.266 1.00 92.62 167 ASP A C 1
ATOM 1326 O O . ASP A 1 167 ? 0.888 -8.148 8.316 1.00 92.62 167 ASP A O 1
ATOM 1330 N N . ARG A 1 168 ? 1.644 -8.763 10.334 1.00 92.81 168 ARG A N 1
ATOM 1331 C CA . ARG A 1 168 ? 2.599 -7.650 10.460 1.00 92.81 168 ARG A CA 1
ATOM 1332 C C . ARG A 1 168 ? 3.656 -7.681 9.360 1.00 92.81 168 ARG A C 1
ATOM 1334 O O . ARG A 1 168 ? 3.990 -6.633 8.813 1.00 92.81 168 ARG A O 1
ATOM 1341 N N . MET A 1 169 ? 4.151 -8.864 8.993 1.00 95.12 169 MET A N 1
ATOM 1342 C CA . MET A 1 169 ? 5.078 -9.012 7.865 1.00 95.12 169 MET A CA 1
ATOM 1343 C C . MET A 1 169 ? 4.428 -8.649 6.524 1.00 95.12 169 MET A C 1
ATOM 1345 O O . MET A 1 169 ? 5.057 -8.016 5.674 1.00 95.12 169 MET A O 1
ATOM 1349 N N . VAL A 1 170 ? 3.163 -9.028 6.334 1.00 94.75 170 VAL A N 1
ATOM 1350 C CA . VAL A 1 170 ? 2.373 -8.670 5.152 1.00 94.75 170 VAL A CA 1
ATOM 1351 C C . VAL A 1 170 ? 2.181 -7.158 5.081 1.00 94.75 170 VAL A C 1
ATOM 1353 O O . VAL A 1 170 ? 2.466 -6.568 4.044 1.00 94.75 170 VAL A O 1
ATOM 1356 N N . GLU A 1 171 ? 1.759 -6.518 6.168 1.00 94.19 171 GLU A N 1
ATOM 1357 C CA . GLU A 1 171 ? 1.539 -5.070 6.260 1.00 94.19 171 GLU A CA 1
ATOM 1358 C C . GLU A 1 171 ? 2.823 -4.276 5.984 1.00 94.19 171 GLU A C 1
ATOM 1360 O O . GLU A 1 171 ? 2.826 -3.357 5.164 1.00 94.19 171 GLU A O 1
ATOM 1365 N N . ARG A 1 172 ? 3.941 -4.708 6.584 1.00 95.25 172 ARG A N 1
ATOM 1366 C CA . ARG A 1 172 ? 5.280 -4.157 6.342 1.00 95.25 172 ARG A CA 1
ATOM 1367 C C . ARG A 1 172 ? 5.653 -4.225 4.869 1.00 95.25 172 ARG A C 1
ATOM 1369 O O . ARG A 1 172 ? 6.018 -3.210 4.279 1.00 95.25 172 ARG A O 1
ATOM 1376 N N . HIS A 1 173 ? 5.532 -5.406 4.256 1.00 96.25 173 HIS A N 1
ATOM 1377 C CA . HIS A 1 173 ? 5.849 -5.564 2.839 1.00 96.25 173 HIS A CA 1
ATOM 1378 C C . HIS A 1 173 ? 4.931 -4.707 1.959 1.00 96.25 173 HIS A C 1
ATOM 1380 O O . HIS A 1 173 ? 5.393 -4.052 1.031 1.00 96.25 173 HIS A O 1
ATOM 1386 N N . ARG A 1 174 ? 3.626 -4.688 2.253 1.00 95.56 174 ARG A N 1
ATOM 1387 C CA . ARG A 1 174 ? 2.635 -3.876 1.532 1.00 95.56 174 ARG A CA 1
ATOM 1388 C C . ARG A 1 174 ? 3.003 -2.399 1.547 1.00 95.56 174 ARG A C 1
ATOM 1390 O O . ARG A 1 174 ? 2.983 -1.770 0.493 1.00 95.56 174 ARG A O 1
ATOM 1397 N N . HIS A 1 175 ? 3.323 -1.865 2.721 1.00 95.25 175 HIS A N 1
ATOM 1398 C CA . HIS A 1 175 ? 3.694 -0.465 2.854 1.00 95.25 175 HIS A CA 1
ATOM 1399 C C . HIS A 1 175 ? 5.018 -0.169 2.150 1.00 95.25 175 HIS A C 1
ATOM 1401 O O . HIS A 1 175 ? 5.113 0.824 1.437 1.00 95.25 175 HIS A O 1
ATOM 1407 N N . TRP A 1 176 ? 6.007 -1.059 2.270 1.00 96.44 176 TRP A N 1
ATOM 1408 C CA . TRP A 1 176 ? 7.279 -0.919 1.567 1.00 96.44 176 TRP A CA 1
ATOM 1409 C C . TRP A 1 176 ? 7.115 -0.855 0.046 1.00 96.44 176 TRP A C 1
ATOM 1411 O O . TRP A 1 176 ? 7.692 0.027 -0.579 1.00 96.44 176 TRP A O 1
ATOM 1421 N N . VAL A 1 177 ? 6.305 -1.741 -0.548 1.00 95.62 177 VAL A N 1
ATOM 1422 C CA . VAL A 1 177 ? 6.022 -1.724 -1.995 1.00 95.62 177 VAL A CA 1
ATOM 1423 C C . VAL A 1 177 ? 5.424 -0.384 -2.416 1.00 95.62 177 VAL A C 1
ATOM 1425 O O . VAL A 1 177 ? 5.895 0.210 -3.380 1.00 95.62 177 VAL A O 1
ATOM 1428 N N . ASN A 1 178 ? 4.431 0.118 -1.677 1.00 95.19 178 ASN A N 1
ATOM 1429 C CA . ASN A 1 178 ? 3.806 1.407 -1.975 1.00 95.19 178 ASN A CA 1
ATOM 1430 C C . ASN A 1 178 ? 4.809 2.561 -1.863 1.00 95.19 178 ASN A C 1
ATOM 1432 O O . ASN A 1 178 ? 4.905 3.380 -2.772 1.00 95.19 178 ASN A O 1
ATOM 1436 N N . LEU A 1 179 ? 5.570 2.605 -0.768 1.00 95.62 179 LEU A N 1
ATOM 1437 C CA . LEU A 1 179 ? 6.550 3.651 -0.494 1.00 95.62 179 LEU A CA 1
ATOM 1438 C C . LEU A 1 179 ? 7.670 3.667 -1.543 1.00 95.62 179 LEU A C 1
ATOM 1440 O O . LEU A 1 179 ? 8.053 4.721 -2.043 1.00 95.62 179 LEU A O 1
ATOM 1444 N N . TYR A 1 180 ? 8.184 2.491 -1.891 1.00 95.88 180 TYR A N 1
ATOM 1445 C CA . TYR A 1 180 ? 9.254 2.344 -2.866 1.00 95.88 180 TYR A CA 1
ATOM 1446 C C . TYR A 1 180 ? 8.782 2.661 -4.289 1.00 95.88 180 TYR A C 1
ATOM 1448 O O . TYR A 1 180 ? 9.467 3.391 -5.000 1.00 95.88 180 TYR A O 1
ATOM 1456 N N . ASN A 1 181 ? 7.601 2.186 -4.695 1.00 95.00 181 ASN A N 1
ATOM 1457 C CA . ASN A 1 181 ? 7.057 2.499 -6.017 1.00 95.00 181 ASN A CA 1
ATOM 1458 C C . ASN A 1 181 ? 6.721 3.989 -6.152 1.00 95.00 181 ASN A C 1
ATOM 1460 O O . ASN A 1 181 ? 7.105 4.589 -7.148 1.00 95.00 181 ASN A O 1
ATOM 1464 N N . ALA A 1 182 ? 6.130 4.612 -5.125 1.00 94.69 182 ALA A N 1
ATOM 1465 C CA . ALA A 1 182 ? 5.901 6.058 -5.113 1.00 94.69 182 ALA A CA 1
ATOM 1466 C C . ALA A 1 182 ? 7.217 6.851 -5.217 1.00 94.69 182 ALA A C 1
ATOM 1468 O O . ALA A 1 182 ? 7.282 7.875 -5.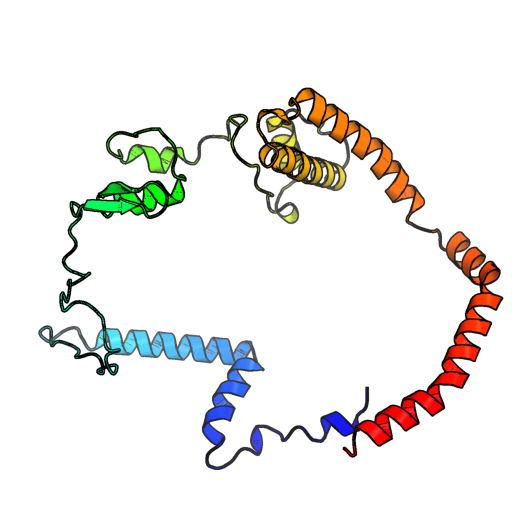893 1.00 94.69 182 ALA A O 1
ATOM 1469 N N . ASN A 1 183 ? 8.293 6.358 -4.593 1.00 95.12 183 ASN A N 1
ATOM 1470 C CA . ASN A 1 183 ? 9.622 6.944 -4.743 1.00 95.12 183 ASN A CA 1
ATOM 1471 C C . ASN A 1 183 ? 10.183 6.785 -6.166 1.00 95.12 183 ASN A C 1
ATOM 1473 O O . ASN A 1 183 ? 10.888 7.669 -6.639 1.00 95.12 183 ASN A O 1
ATOM 1477 N N . LEU A 1 184 ? 9.886 5.682 -6.860 1.00 92.56 184 LEU A N 1
ATOM 1478 C CA . LEU A 1 184 ? 10.261 5.511 -8.269 1.00 92.56 184 LEU A CA 1
ATOM 1479 C C . LEU A 1 184 ? 9.464 6.435 -9.198 1.00 92.56 184 LEU A C 1
ATOM 1481 O O . LEU A 1 184 ? 10.035 6.946 -10.165 1.00 92.56 184 LEU A O 1
ATOM 1485 N N . ASP A 1 185 ? 8.188 6.665 -8.877 1.00 92.19 185 ASP A N 1
ATOM 1486 C CA . ASP A 1 185 ? 7.292 7.568 -9.606 1.00 92.19 185 ASP A CA 1
ATOM 1487 C C . ASP A 1 185 ? 7.690 9.047 -9.439 1.00 92.19 185 ASP A C 1
ATOM 1489 O O . ASP A 1 185 ? 7.386 9.875 -10.298 1.00 92.19 185 ASP A O 1
ATOM 1493 N N . ALA A 1 186 ? 8.410 9.392 -8.366 1.00 91.81 186 ALA A N 1
ATOM 1494 C CA . ALA A 1 186 ? 8.970 10.724 -8.176 1.00 91.81 186 ALA A CA 1
ATOM 1495 C C . ALA A 1 186 ? 10.100 11.029 -9.179 1.00 91.81 186 ALA A C 1
ATOM 1497 O O . ALA A 1 186 ? 10.865 10.150 -9.597 1.00 91.81 186 ALA A O 1
ATOM 1498 N N . ALA A 1 187 ? 10.243 12.315 -9.520 1.00 90.25 187 ALA A N 1
ATOM 1499 C CA . ALA A 1 187 ? 11.333 12.797 -10.364 1.00 90.25 187 ALA A CA 1
ATOM 1500 C C . ALA A 1 187 ? 12.701 12.389 -9.777 1.00 90.25 187 ALA A C 1
ATOM 1502 O O . ALA A 1 187 ? 12.861 12.449 -8.556 1.00 90.25 187 ALA A O 1
ATOM 1503 N N . PRO A 1 188 ? 13.712 12.043 -10.602 1.00 87.44 188 PRO A N 1
ATOM 1504 C CA . PRO A 1 188 ? 15.014 11.562 -10.126 1.00 87.44 188 PRO A CA 1
ATOM 1505 C C . PRO A 1 188 ? 15.673 12.452 -9.062 1.00 87.44 188 PRO A C 1
ATOM 1507 O O . PRO A 1 188 ? 16.260 11.938 -8.116 1.00 87.44 188 PRO A O 1
ATOM 1510 N N . ALA A 1 189 ? 15.514 13.775 -9.174 1.00 90.38 189 ALA A N 1
ATOM 1511 C CA . ALA A 1 189 ? 16.049 14.754 -8.225 1.00 90.38 189 ALA A CA 1
ATOM 1512 C C . ALA A 1 189 ? 15.369 14.735 -6.839 1.00 90.38 189 ALA A C 1
ATOM 1514 O O . ALA A 1 189 ? 15.959 15.191 -5.864 1.00 90.38 189 ALA A O 1
ATOM 1515 N N . LEU A 1 190 ? 14.139 14.222 -6.745 1.00 90.62 190 LEU A N 1
ATOM 1516 C CA . LEU A 1 190 ? 13.346 14.156 -5.512 1.00 90.62 190 LEU A CA 1
ATOM 1517 C C . LEU A 1 190 ? 13.322 12.753 -4.893 1.00 90.62 190 LEU A C 1
ATOM 1519 O O . LEU A 1 190 ? 12.688 12.554 -3.856 1.00 90.62 190 LEU A O 1
ATOM 1523 N N . ARG A 1 191 ? 13.993 11.770 -5.506 1.00 93.06 191 ARG A N 1
ATOM 1524 C CA . ARG A 1 191 ? 14.009 10.399 -4.992 1.00 93.06 191 ARG A CA 1
ATOM 1525 C C . ARG A 1 191 ? 14.760 10.332 -3.672 1.00 93.06 191 ARG A C 1
ATOM 1527 O O . ARG A 1 191 ? 15.929 10.696 -3.563 1.00 93.06 191 ARG A O 1
ATOM 1534 N N . ALA A 1 192 ? 14.093 9.791 -2.666 1.00 92.00 192 ALA A N 1
ATOM 1535 C CA . ALA A 1 192 ? 14.698 9.465 -1.395 1.00 92.00 192 ALA A CA 1
ATOM 1536 C C . ALA A 1 192 ? 15.615 8.239 -1.526 1.00 92.00 192 ALA A C 1
ATOM 1538 O O . ALA A 1 192 ? 15.361 7.299 -2.285 1.00 92.00 192 ALA A O 1
ATOM 1539 N N . SER A 1 193 ? 16.681 8.234 -0.728 1.00 93.69 193 SER A N 1
ATOM 1540 C CA . SER A 1 193 ? 17.599 7.102 -0.623 1.00 93.69 193 SER A CA 1
ATOM 1541 C C . SER A 1 193 ? 16.954 5.919 0.109 1.00 93.69 193 SER A C 1
ATOM 1543 O O . SER A 1 193 ? 16.104 6.094 0.986 1.00 93.69 193 SER A O 1
ATOM 1545 N N . LEU A 1 194 ? 17.406 4.696 -0.187 1.00 91.75 194 LEU A N 1
ATOM 1546 C CA . LEU A 1 194 ? 16.912 3.477 0.470 1.00 91.75 194 LEU A CA 1
ATOM 1547 C C . LEU A 1 194 ? 16.928 3.543 2.017 1.00 91.75 194 LEU A C 1
ATOM 1549 O O . LEU A 1 194 ? 15.949 3.117 2.632 1.00 91.75 194 LEU A O 1
ATOM 1553 N N . PRO A 1 195 ? 17.968 4.081 2.691 1.00 93.88 195 PRO A N 1
ATOM 1554 C CA . PRO A 1 195 ? 17.943 4.255 4.145 1.00 93.88 195 PRO A CA 1
ATOM 1555 C C . PRO A 1 195 ? 16.856 5.225 4.629 1.00 93.88 195 PRO A C 1
ATOM 1557 O O . PRO A 1 195 ? 16.276 5.005 5.691 1.00 93.88 195 PRO A O 1
ATOM 1560 N N . SER A 1 196 ? 16.561 6.279 3.860 1.00 94.88 196 SER A N 1
ATOM 1561 C CA . SER A 1 196 ? 15.477 7.218 4.174 1.00 94.88 196 SER A CA 1
ATOM 1562 C C . SER A 1 196 ? 14.116 6.528 4.088 1.00 94.88 196 SER A C 1
ATOM 1564 O O . SER A 1 196 ? 13.330 6.615 5.031 1.00 94.88 196 SER A O 1
ATOM 1566 N N . LEU A 1 197 ? 13.880 5.738 3.032 1.00 95.50 197 LEU A N 1
ATOM 1567 C CA . LEU A 1 197 ? 12.654 4.943 2.896 1.00 95.50 197 LEU A CA 1
ATOM 1568 C C . LEU A 1 197 ? 12.483 3.956 4.061 1.00 95.50 197 LEU A C 1
ATOM 1570 O O . LEU A 1 197 ? 11.391 3.821 4.607 1.00 95.50 197 LEU A O 1
ATOM 1574 N N . ARG A 1 198 ? 13.564 3.304 4.515 1.00 95.06 198 ARG A N 1
ATOM 1575 C CA . ARG A 1 198 ? 13.507 2.412 5.691 1.00 95.06 198 ARG A CA 1
ATOM 1576 C C . ARG A 1 198 ? 13.158 3.166 6.975 1.00 95.06 198 ARG A C 1
ATOM 1578 O O . ARG A 1 198 ? 12.382 2.662 7.780 1.00 95.06 198 ARG A O 1
ATOM 1585 N N . LYS A 1 199 ? 13.687 4.381 7.171 1.00 95.44 199 LYS A N 1
ATOM 1586 C CA . LYS A 1 199 ? 13.305 5.232 8.313 1.00 95.44 199 LYS A CA 1
ATOM 1587 C C . LYS A 1 199 ? 11.825 5.611 8.261 1.00 95.44 199 LYS A C 1
ATOM 1589 O O . LYS A 1 199 ? 11.165 5.544 9.295 1.00 95.44 199 LYS A O 1
ATOM 1594 N N . GLN A 1 200 ? 11.311 5.962 7.082 1.00 95.69 200 GLN A N 1
ATOM 1595 C CA . GLN A 1 200 ? 9.891 6.268 6.881 1.00 95.69 200 GLN A CA 1
ATOM 1596 C C . GLN A 1 200 ? 9.006 5.051 7.181 1.00 95.69 200 GLN A C 1
ATOM 1598 O O . GLN A 1 200 ? 8.038 5.184 7.925 1.00 95.69 200 GLN A O 1
ATOM 1603 N N . LEU A 1 201 ? 9.393 3.855 6.717 1.00 95.62 201 LEU A N 1
ATOM 1604 C CA . LEU A 1 201 ? 8.710 2.603 7.059 1.00 95.62 201 LEU A CA 1
ATOM 1605 C C . LEU A 1 201 ? 8.659 2.389 8.580 1.00 95.62 201 LEU A C 1
ATOM 1607 O O . LEU A 1 201 ? 7.589 2.137 9.120 1.00 95.62 201 LEU A O 1
ATOM 1611 N N . THR A 1 202 ? 9.778 2.546 9.293 1.00 93.69 202 THR A N 1
ATOM 1612 C CA . THR A 1 202 ? 9.815 2.388 10.760 1.00 93.69 202 THR A CA 1
ATOM 1613 C C . THR A 1 202 ? 8.941 3.419 11.485 1.00 93.69 202 THR A C 1
ATOM 1615 O O . THR A 1 202 ? 8.295 3.094 12.481 1.00 93.69 202 THR A O 1
ATOM 1618 N N . GLN A 1 203 ? 8.912 4.671 11.018 1.00 94.06 203 GLN A N 1
ATOM 1619 C CA . GLN A 1 203 ? 8.039 5.708 11.585 1.00 94.06 203 GLN A CA 1
ATOM 1620 C C . GLN A 1 203 ? 6.564 5.375 11.364 1.00 94.06 203 GLN A C 1
ATOM 1622 O O . GLN A 1 203 ? 5.757 5.512 12.286 1.00 94.06 203 GLN A O 1
ATOM 1627 N N . TRP A 1 204 ? 6.232 4.890 10.169 1.00 93.81 204 TRP A N 1
ATOM 1628 C CA . TRP A 1 204 ? 4.896 4.416 9.852 1.00 93.81 204 TRP A CA 1
ATOM 1629 C C . TRP A 1 204 ? 4.504 3.212 10.714 1.00 93.81 204 TRP A C 1
ATOM 1631 O O . TRP A 1 204 ? 3.420 3.212 11.279 1.00 93.81 204 TRP A O 1
ATOM 1641 N N . GLU A 1 205 ? 5.379 2.225 10.919 1.00 92.75 205 GLU A N 1
ATOM 1642 C CA . GLU A 1 205 ? 5.069 1.071 11.777 1.00 92.75 205 GLU A CA 1
ATOM 1643 C C . GLU A 1 205 ? 4.748 1.482 13.220 1.00 92.75 205 GLU A C 1
ATOM 1645 O O . GLU A 1 205 ? 3.810 0.952 13.822 1.00 92.75 205 GLU A O 1
ATOM 1650 N N . ARG A 1 206 ? 5.491 2.457 13.764 1.00 89.62 206 ARG A N 1
ATOM 1651 C CA . ARG A 1 206 ? 5.247 3.004 15.108 1.00 89.62 206 ARG A CA 1
ATOM 1652 C C . ARG A 1 206 ? 3.882 3.684 15.200 1.00 89.62 206 ARG A C 1
ATOM 1654 O O . ARG A 1 206 ? 3.123 3.387 16.118 1.00 89.62 206 ARG A O 1
ATOM 1661 N N . SER A 1 207 ? 3.548 4.549 14.242 1.00 88.19 207 SER A N 1
ATOM 1662 C CA . SER A 1 207 ? 2.265 5.264 14.254 1.00 88.19 207 SER A CA 1
ATOM 1663 C C . SER A 1 207 ? 1.082 4.350 13.922 1.00 88.19 207 SER A C 1
ATOM 1665 O O . SER A 1 207 ? 0.005 4.500 14.493 1.00 88.19 207 SER A O 1
ATOM 1667 N N . HIS A 1 208 ? 1.272 3.356 13.057 1.00 80.69 208 HIS A N 1
ATOM 1668 C CA . HIS A 1 208 ? 0.223 2.427 12.649 1.00 80.69 208 HIS A CA 1
ATOM 1669 C C . HIS A 1 208 ? -0.111 1.404 13.744 1.00 80.69 208 HIS A C 1
ATOM 1671 O O . HIS A 1 208 ? -1.280 1.061 13.943 1.00 80.69 208 HIS A O 1
ATOM 1677 N N . GLY A 1 209 ? 0.889 0.952 14.511 1.00 70.44 209 GLY A N 1
ATOM 1678 C CA . GLY A 1 209 ? 0.665 0.161 15.725 1.00 70.44 209 GLY A CA 1
ATOM 1679 C C . GLY A 1 209 ? -0.198 0.900 16.752 1.00 70.44 209 GLY A C 1
ATOM 1680 O O . GLY A 1 209 ? -1.074 0.301 17.369 1.00 70.44 209 GLY A O 1
ATOM 1681 N N . GLU A 1 210 ? -0.015 2.213 16.869 1.00 64.12 210 GLU A N 1
ATOM 1682 C CA . GLU A 1 210 ? -0.777 3.043 17.796 1.00 64.12 210 GLU A CA 1
ATOM 1683 C C . GLU A 1 210 ? -2.180 3.401 17.274 1.00 64.12 210 GLU A C 1
ATOM 1685 O O . GLU A 1 210 ? -3.145 3.377 18.036 1.00 64.12 210 GLU A O 1
ATOM 1690 N N . MET A 1 211 ? -2.337 3.652 15.970 1.00 60.72 211 MET A N 1
ATOM 1691 C CA . MET A 1 211 ? -3.648 3.905 15.358 1.00 60.72 211 MET A CA 1
ATOM 1692 C C . MET A 1 211 ? -4.549 2.667 15.356 1.00 60.72 211 MET A C 1
ATOM 1694 O O . MET A 1 211 ? -5.730 2.783 15.657 1.00 60.72 211 MET A O 1
ATOM 1698 N N . THR A 1 212 ? -4.017 1.478 15.060 1.00 62.12 212 THR A N 1
ATOM 1699 C CA . THR A 1 212 ? -4.813 0.232 15.089 1.00 62.12 212 THR A CA 1
ATOM 1700 C C . THR A 1 212 ? -5.318 -0.099 16.496 1.00 62.12 212 THR A C 1
ATOM 1702 O O . THR A 1 212 ? -6.446 -0.560 16.640 1.00 62.12 212 THR A O 1
ATOM 1705 N N . ALA A 1 213 ? -4.541 0.215 17.538 1.00 61.78 213 ALA A N 1
ATOM 1706 C CA . ALA A 1 213 ? -4.974 0.067 18.927 1.00 61.78 213 ALA A CA 1
ATOM 1707 C C . ALA A 1 213 ? -6.015 1.121 19.359 1.00 61.78 213 ALA A C 1
ATOM 1709 O O . ALA A 1 213 ? -6.880 0.822 20.177 1.00 61.78 213 ALA A O 1
ATOM 1710 N N . LYS A 1 214 ? -5.948 2.347 18.818 1.00 61.09 214 LYS A N 1
ATOM 1711 C CA . LYS A 1 214 ? -6.863 3.454 19.165 1.00 61.09 214 LYS A CA 1
ATOM 1712 C C . LYS A 1 214 ? -8.154 3.487 18.334 1.00 61.09 214 LYS A C 1
ATOM 1714 O O . LYS A 1 214 ? -9.155 4.005 18.813 1.00 61.09 214 LYS A O 1
ATOM 1719 N N . ASN A 1 215 ? -8.145 2.936 17.119 1.00 63.53 215 ASN A N 1
ATOM 1720 C CA . ASN A 1 215 ? -9.277 2.975 16.181 1.00 63.53 215 ASN A CA 1
ATOM 1721 C C . ASN A 1 215 ? -10.297 1.849 16.365 1.00 63.53 215 ASN A C 1
ATOM 1723 O O . ASN A 1 215 ? -11.308 1.843 15.667 1.00 63.53 215 ASN A O 1
ATOM 1727 N N . VAL A 1 216 ? -10.063 0.905 17.278 1.00 69.19 216 VAL A N 1
ATOM 1728 C CA . VAL A 1 216 ? -11.098 -0.047 17.693 1.00 69.19 216 VAL A CA 1
ATOM 1729 C C . VAL A 1 216 ? -11.728 0.505 18.972 1.00 69.19 216 VAL A C 1
ATOM 1731 O O . VAL A 1 216 ? -11.223 0.222 20.061 1.00 69.19 216 VAL A O 1
ATOM 1734 N N . PRO A 1 217 ? -12.790 1.336 18.884 1.00 70.62 217 PRO A N 1
ATOM 1735 C CA . PRO A 1 217 ? -13.496 1.778 20.072 1.00 70.62 217 PRO A CA 1
ATOM 1736 C C . PRO A 1 217 ? -14.027 0.540 20.784 1.00 70.62 217 PRO A C 1
ATOM 1738 O O . PRO A 1 217 ? -14.771 -0.263 20.219 1.00 70.62 217 PRO A O 1
ATOM 1741 N N . THR A 1 218 ? -13.622 0.374 22.039 1.00 83.56 218 THR A N 1
ATOM 1742 C CA . THR A 1 218 ? -14.168 -0.700 22.870 1.00 83.56 218 THR A CA 1
ATOM 1743 C C . THR A 1 218 ? -15.681 -0.538 22.978 1.00 83.56 218 THR A C 1
ATOM 1745 O O . THR A 1 218 ? -16.199 0.581 22.959 1.00 83.56 218 THR A O 1
ATOM 1748 N N . GLU A 1 219 ? -16.408 -1.639 23.160 1.00 85.31 219 GLU A N 1
ATOM 1749 C CA . GLU A 1 219 ? -17.870 -1.603 23.289 1.00 85.31 219 GLU A CA 1
ATOM 1750 C C . GLU A 1 219 ? -18.334 -0.605 24.370 1.00 85.31 219 GLU A C 1
ATOM 1752 O O . GLU A 1 219 ? -19.325 0.108 24.210 1.00 85.31 219 GLU A O 1
ATOM 1757 N N . LYS A 1 220 ? -17.559 -0.481 25.455 1.00 88.44 220 LYS A N 1
ATOM 1758 C CA . LYS A 1 220 ? -17.801 0.484 26.532 1.00 88.44 220 LYS A CA 1
ATOM 1759 C C . LYS A 1 220 ? -17.620 1.938 26.079 1.00 88.44 220 LYS A C 1
ATOM 1761 O O . LYS A 1 220 ? -18.435 2.784 26.440 1.00 88.44 220 LYS A O 1
ATOM 1766 N N . GLN A 1 221 ? -16.585 2.229 25.291 1.00 86.88 221 GLN A N 1
ATOM 1767 C CA . GLN A 1 221 ? -16.354 3.562 24.723 1.00 86.88 221 GLN A CA 1
ATOM 1768 C C . GLN A 1 221 ? -17.428 3.922 23.692 1.00 86.88 221 GLN A C 1
ATOM 1770 O O . GLN A 1 221 ? -17.945 5.035 23.734 1.00 86.88 221 GLN A O 1
ATOM 1775 N N . ALA A 1 222 ? -17.829 2.976 22.838 1.00 87.56 222 ALA A N 1
ATOM 1776 C CA . ALA A 1 222 ? -18.911 3.176 21.877 1.00 87.56 222 ALA A CA 1
ATOM 1777 C C . ALA A 1 222 ? -20.241 3.503 22.583 1.00 87.56 222 ALA A C 1
ATOM 1779 O O . ALA A 1 222 ? -20.891 4.493 22.249 1.00 87.56 222 ALA A O 1
ATOM 1780 N N . LYS A 1 223 ? -20.611 2.742 23.626 1.00 91.56 223 LYS A N 1
ATOM 1781 C CA . LYS A 1 223 ? -21.816 3.012 24.436 1.00 91.56 223 LYS A CA 1
ATOM 1782 C C . LYS A 1 223 ? -21.755 4.363 25.154 1.00 91.56 223 LYS A C 1
ATOM 1784 O O . LYS A 1 223 ? -22.752 5.082 25.186 1.00 91.56 223 LYS A O 1
ATOM 1789 N N . ALA A 1 224 ? -20.604 4.724 25.721 1.00 92.81 224 ALA A N 1
ATOM 1790 C CA . ALA A 1 224 ? -20.428 6.017 26.382 1.00 92.81 224 ALA A CA 1
ATOM 1791 C C . ALA A 1 224 ? -20.564 7.185 25.394 1.00 92.81 224 ALA A C 1
ATOM 1793 O O . ALA A 1 224 ? -21.232 8.172 25.699 1.00 92.81 224 ALA A O 1
ATOM 1794 N N . TRP A 1 225 ? -19.988 7.048 24.199 1.00 91.19 225 TRP A N 1
ATOM 1795 C CA . TRP A 1 225 ? -20.080 8.053 23.148 1.00 91.19 225 TRP A CA 1
ATOM 1796 C C . TRP A 1 225 ? -21.513 8.195 22.614 1.00 91.19 225 TRP A C 1
ATOM 1798 O O . TRP A 1 225 ? -21.999 9.317 22.488 1.00 91.19 225 TRP A O 1
ATOM 1808 N N . LEU A 1 226 ? -22.237 7.087 22.412 1.00 90.94 226 LEU A N 1
ATOM 1809 C CA . LEU A 1 226 ? -23.664 7.114 22.056 1.00 90.94 226 LEU A CA 1
ATOM 1810 C C . LEU A 1 226 ? -24.507 7.846 23.106 1.00 90.94 226 LEU A C 1
ATOM 1812 O O . LEU A 1 226 ? -25.362 8.654 22.754 1.00 90.94 226 LEU A O 1
ATOM 1816 N N . LYS A 1 227 ? -24.245 7.605 24.397 1.00 93.69 227 LYS A N 1
ATOM 1817 C CA . LYS A 1 227 ? -24.951 8.289 25.487 1.00 93.69 227 LYS A CA 1
ATOM 1818 C C . LYS A 1 227 ? -24.632 9.786 25.531 1.00 93.69 227 LYS A C 1
ATOM 1820 O O . LYS A 1 227 ? -25.539 10.592 25.702 1.00 93.69 227 LYS A O 1
ATOM 1825 N N . ALA A 1 228 ? -23.366 10.166 25.358 1.00 95.50 228 ALA A N 1
ATOM 1826 C CA . ALA A 1 228 ? -22.953 11.570 25.356 1.00 9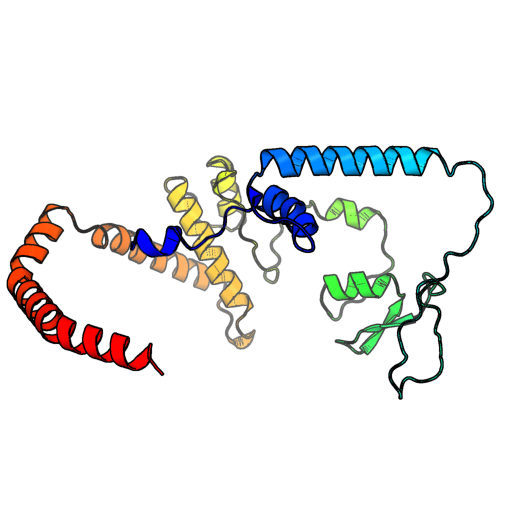5.50 228 ALA A CA 1
ATOM 1827 C C . ALA A 1 228 ? -23.559 12.360 24.180 1.00 95.50 228 ALA A C 1
ATOM 1829 O O . ALA A 1 228 ? -23.936 13.518 24.343 1.00 95.50 228 ALA A O 1
ATOM 1830 N N . ASN A 1 229 ? -23.710 11.717 23.018 1.00 94.94 229 ASN A N 1
ATOM 1831 C CA . ASN A 1 229 ? -24.227 12.337 21.795 1.00 94.94 229 ASN A CA 1
ATOM 1832 C C . ASN A 1 229 ? -25.724 12.078 21.560 1.00 94.94 229 ASN A C 1
ATOM 1834 O O . ASN A 1 229 ? -26.242 12.380 20.488 1.00 94.94 229 ASN A O 1
ATOM 1838 N N . GLN A 1 230 ? -26.443 11.536 22.548 1.00 95.94 230 GLN A N 1
ATOM 1839 C CA . GLN A 1 230 ? -27.845 11.140 22.392 1.00 95.94 230 GLN A CA 1
ATOM 1840 C C . GLN A 1 230 ? -28.744 12.296 21.923 1.00 95.94 230 GLN A C 1
ATOM 1842 O O . GLN A 1 230 ? -29.590 12.089 21.061 1.00 95.94 230 GLN A O 1
ATOM 1847 N N . HIS A 1 231 ? -28.518 13.507 22.437 1.00 95.50 231 HIS A N 1
ATOM 1848 C CA . HIS A 1 231 ? -29.263 14.713 22.065 1.00 95.50 231 HIS A CA 1
ATOM 1849 C C . HIS A 1 231 ? -29.053 15.107 20.591 1.00 95.50 231 HIS A C 1
ATOM 1851 O O . HIS A 1 231 ? -30.009 15.383 19.874 1.00 95.50 231 HIS A O 1
ATOM 1857 N N . ALA A 1 232 ? -27.812 15.044 20.098 1.00 94.62 232 ALA A N 1
ATOM 1858 C CA . ALA A 1 232 ? -27.505 15.338 18.701 1.00 94.62 232 ALA A CA 1
ATOM 1859 C C . ALA A 1 232 ? -28.217 14.351 17.762 1.00 94.62 232 ALA A C 1
ATOM 1861 O O . ALA A 1 232 ? -28.742 14.741 16.721 1.00 94.62 232 ALA A O 1
ATOM 1862 N N . TYR A 1 233 ? -28.306 13.075 18.156 1.00 94.25 233 TYR A N 1
ATOM 1863 C CA . TYR A 1 233 ? -29.077 12.084 17.408 1.00 94.25 233 TYR A CA 1
ATOM 1864 C C . TYR A 1 233 ? -30.574 12.355 17.433 1.00 94.25 233 TYR A C 1
ATOM 1866 O O . TYR A 1 233 ? -31.219 12.230 16.395 1.00 94.25 233 TYR A O 1
ATOM 1874 N N . THR A 1 234 ? -31.138 12.735 18.579 1.00 95.31 234 THR A N 1
ATOM 1875 C CA . THR A 1 234 ? -32.567 13.062 18.648 1.00 95.31 234 THR A CA 1
ATOM 1876 C C . THR A 1 234 ? -32.911 14.270 17.783 1.00 95.31 234 THR A C 1
ATOM 1878 O O . THR A 1 234 ? -33.921 14.229 17.081 1.00 95.31 234 THR A O 1
ATOM 1881 N N . ASP A 1 235 ? -32.049 15.286 17.754 1.00 96.31 235 ASP A N 1
ATOM 1882 C CA . ASP A 1 235 ? -32.256 16.496 16.953 1.00 96.31 235 ASP A CA 1
ATOM 1883 C C . ASP A 1 235 ? -32.179 16.195 15.453 1.00 96.31 235 ASP A C 1
ATOM 1885 O O . ASP A 1 235 ? -33.055 16.600 14.687 1.00 96.31 235 ASP A O 1
ATOM 1889 N N . LEU A 1 236 ? -31.185 15.408 15.030 1.00 95.44 236 LEU A N 1
ATOM 1890 C CA . LEU A 1 236 ? -31.057 14.963 13.640 1.00 95.44 236 LEU A CA 1
ATOM 1891 C C . LEU A 1 236 ? -32.241 14.093 13.203 1.00 95.44 236 LEU A C 1
ATOM 1893 O O . LEU A 1 236 ? -32.746 14.250 12.093 1.00 95.44 236 LEU A O 1
ATOM 1897 N N . ILE A 1 237 ? -32.728 13.206 14.077 1.00 94.81 237 ILE A N 1
ATOM 1898 C CA . ILE A 1 237 ? -33.921 12.396 13.800 1.00 94.81 237 ILE A CA 1
ATOM 1899 C C . ILE A 1 237 ? -35.156 13.294 13.660 1.00 94.81 237 ILE A C 1
ATOM 1901 O O . ILE A 1 237 ? -35.974 13.065 12.769 1.00 94.81 237 ILE A O 1
ATOM 1905 N N . ALA A 1 238 ? -35.305 14.316 14.505 1.00 95.12 238 ALA A N 1
ATOM 1906 C CA . ALA A 1 238 ? -36.418 15.256 14.418 1.00 95.12 238 ALA A CA 1
ATOM 1907 C C . ALA A 1 238 ? -36.380 16.072 13.114 1.00 95.12 238 ALA A C 1
ATOM 1909 O O . ALA A 1 238 ? -37.405 16.183 12.440 1.00 95.12 238 ALA A O 1
ATOM 1910 N N . GLN A 1 239 ? -35.204 16.568 12.717 1.00 95.38 239 GLN A N 1
ATOM 1911 C CA . GLN A 1 239 ? -35.009 17.277 11.446 1.00 95.38 239 GLN A CA 1
ATOM 1912 C C . GLN A 1 239 ? -35.267 16.379 10.228 1.00 95.38 239 GLN A C 1
ATOM 1914 O O . GLN A 1 239 ? -35.917 16.792 9.268 1.00 95.38 239 GLN A O 1
ATOM 1919 N N . ALA A 1 240 ? -34.811 15.126 10.261 1.00 94.00 240 ALA A N 1
ATOM 1920 C CA . ALA A 1 240 ? -35.097 14.170 9.193 1.00 94.00 240 ALA A CA 1
ATOM 1921 C C . ALA A 1 240 ? -36.605 13.882 9.090 1.00 94.00 240 ALA A C 1
ATOM 1923 O O . ALA A 1 240 ? -37.164 13.839 7.997 1.00 94.00 240 ALA A O 1
ATOM 1924 N N . ARG A 1 241 ? -37.295 13.744 10.229 1.00 94.62 241 ARG A N 1
ATOM 1925 C CA . ARG A 1 241 ? -38.750 13.523 10.264 1.00 94.62 241 ARG A CA 1
ATOM 1926 C C . ARG A 1 241 ? -39.550 14.721 9.763 1.00 94.62 241 ARG A C 1
ATOM 1928 O O . ARG A 1 241 ? -40.576 14.510 9.127 1.00 94.62 241 ARG A O 1
ATOM 1935 N N . SER A 1 242 ? -39.111 15.951 10.030 1.00 92.94 242 SER A N 1
ATOM 1936 C CA . SER A 1 242 ? -39.819 17.151 9.565 1.00 92.94 242 SER A CA 1
ATOM 1937 C C . SER A 1 242 ? -39.640 17.406 8.068 1.00 92.94 242 SER A C 1
ATOM 1939 O O . SER A 1 242 ? -40.542 17.936 7.427 1.00 92.94 242 SER A O 1
ATOM 1941 N N . THR A 1 243 ? -38.502 17.004 7.500 1.00 92.19 243 THR A N 1
ATOM 1942 C CA . THR A 1 243 ? -38.181 17.192 6.074 1.00 92.19 243 THR A CA 1
ATOM 1943 C C . THR A 1 243 ? -38.674 16.054 5.179 1.00 92.19 243 THR A C 1
ATOM 1945 O O . THR A 1 243 ? -38.766 16.236 3.962 1.00 92.19 243 THR A O 1
ATOM 1948 N N . LEU A 1 244 ? -39.037 14.905 5.762 1.00 90.81 244 LEU A N 1
ATOM 1949 C CA . LEU A 1 244 ? -39.544 13.732 5.046 1.00 90.81 244 LEU A CA 1
ATOM 1950 C C . LEU A 1 244 ? -40.807 14.020 4.206 1.00 90.81 244 LEU A C 1
ATOM 1952 O O . LEU A 1 244 ? -40.805 13.681 3.025 1.00 90.81 244 LEU A O 1
ATOM 1956 N N . PRO A 1 245 ? -41.871 14.659 4.741 1.00 88.81 245 PRO A N 1
ATOM 1957 C CA . PRO A 1 245 ? -43.112 14.869 3.993 1.00 88.81 245 PRO A CA 1
ATOM 1958 C C . PRO A 1 245 ? -42.907 15.797 2.795 1.00 88.81 245 PRO A C 1
ATOM 1960 O O . PRO A 1 245 ? -43.428 15.539 1.711 1.00 88.81 245 PRO A O 1
ATOM 1963 N N . SER A 1 246 ? -42.102 16.848 2.976 1.00 86.69 246 SER A N 1
ATOM 1964 C CA . SER A 1 246 ? -41.757 17.793 1.914 1.00 86.69 246 SER A CA 1
ATOM 1965 C C . SER A 1 246 ? -40.979 17.100 0.797 1.00 86.69 246 SER A C 1
ATOM 1967 O O . SER A 1 246 ? -41.403 17.183 -0.353 1.00 86.69 246 SER A O 1
ATOM 1969 N N . ASN A 1 247 ? -39.937 16.327 1.134 1.00 85.94 247 ASN A N 1
ATOM 1970 C CA . ASN A 1 247 ? -39.162 15.555 0.153 1.00 85.94 247 ASN A CA 1
ATOM 1971 C C . ASN A 1 247 ? -40.022 14.544 -0.614 1.00 85.94 247 ASN A C 1
ATOM 1973 O O . ASN A 1 247 ? -39.893 14.430 -1.829 1.00 85.94 247 ASN A O 1
ATOM 1977 N N . ILE A 1 248 ? -40.919 13.827 0.073 1.00 87.69 248 ILE A N 1
ATOM 1978 C CA . ILE A 1 248 ? -41.835 12.870 -0.569 1.00 87.69 248 ILE A CA 1
ATOM 1979 C C . ILE A 1 248 ? -42.759 13.600 -1.554 1.00 87.69 248 ILE A C 1
ATOM 1981 O O . ILE A 1 248 ? -42.950 13.142 -2.678 1.00 87.69 248 ILE A O 1
ATOM 1985 N N . SER A 1 249 ? -43.297 14.759 -1.162 1.00 84.75 249 SER A N 1
ATOM 1986 C CA . SER A 1 249 ? -44.180 15.549 -2.027 1.00 84.75 249 SER A CA 1
ATOM 1987 C C . SER A 1 249 ? -43.462 16.144 -3.244 1.00 84.75 249 SER A C 1
ATOM 1989 O O . SER A 1 249 ? -44.049 16.237 -4.321 1.00 84.75 249 SER A O 1
ATOM 1991 N N . GLU A 1 250 ? -42.195 16.535 -3.093 1.00 82.69 250 GLU A N 1
ATOM 1992 C CA . GLU A 1 250 ? -41.359 17.038 -4.185 1.00 82.69 250 GLU A CA 1
ATOM 1993 C C . GLU A 1 250 ? -40.987 15.917 -5.157 1.00 82.69 250 GLU A C 1
ATOM 1995 O O . GLU A 1 250 ? -41.120 16.097 -6.366 1.00 82.69 250 GLU A O 1
ATOM 2000 N N . HIS A 1 251 ? -40.617 14.738 -4.647 1.00 79.88 251 HIS A N 1
ATOM 2001 C CA . HIS A 1 251 ? -40.362 13.561 -5.478 1.00 79.88 251 HIS A CA 1
ATOM 2002 C C . HIS A 1 251 ? -41.602 13.113 -6.262 1.00 79.88 251 HIS A C 1
ATOM 2004 O O . HIS A 1 251 ? -41.475 12.804 -7.445 1.00 79.88 251 HIS A O 1
ATOM 2010 N N . ALA A 1 252 ? -42.791 13.124 -5.646 1.00 80.88 252 ALA A N 1
ATOM 2011 C CA . ALA A 1 252 ? -44.039 12.771 -6.326 1.00 80.88 252 ALA A CA 1
ATOM 2012 C C . ALA A 1 252 ? -44.332 13.723 -7.500 1.00 80.88 252 ALA A C 1
ATOM 2014 O O . ALA A 1 252 ? -44.493 13.273 -8.634 1.00 80.88 252 ALA A O 1
ATOM 2015 N N . LYS A 1 253 ? -44.268 15.042 -7.258 1.00 77.62 253 LYS A N 1
ATOM 2016 C CA . LYS A 1 253 ? -44.479 16.080 -8.286 1.00 77.62 253 LYS A CA 1
ATOM 2017 C C . LYS A 1 253 ? -43.465 16.025 -9.426 1.00 77.62 253 LYS A C 1
ATOM 2019 O O . LYS A 1 253 ? -43.788 16.407 -10.546 1.00 77.62 253 LYS A O 1
ATOM 2024 N N . ASN A 1 254 ? -42.235 15.607 -9.139 1.00 69.38 254 ASN A N 1
ATOM 2025 C CA . ASN A 1 254 ? -41.182 15.505 -10.143 1.00 69.38 254 ASN A CA 1
ATOM 2026 C C . ASN A 1 254 ? -41.251 14.192 -10.945 1.00 69.38 254 ASN A C 1
ATOM 2028 O O . ASN A 1 254 ? -40.589 14.095 -11.969 1.00 69.38 254 ASN A O 1
ATOM 2032 N N . SER A 1 255 ? -42.030 13.197 -10.495 1.00 68.06 255 SER A N 1
ATOM 2033 C CA . SER A 1 255 ? -42.270 11.945 -11.236 1.00 68.06 255 SER A CA 1
ATOM 2034 C C . SER A 1 255 ? -43.460 12.013 -12.205 1.00 68.06 255 SER A C 1
ATOM 2036 O O . SER A 1 255 ? -43.556 11.191 -13.107 1.00 68.06 255 SER A O 1
ATOM 2038 N N . GLU A 1 256 ? -44.347 13.002 -12.044 1.00 55.41 256 GLU A N 1
ATOM 2039 C CA . GLU A 1 256 ? -45.508 13.262 -12.918 1.00 55.41 256 GLU A CA 1
ATOM 2040 C C . GLU A 1 256 ? -45.210 14.240 -14.072 1.00 55.41 256 GLU A C 1
ATOM 2042 O O . GLU A 1 256 ? -46.126 14.695 -14.761 1.00 55.41 256 GLU A O 1
ATOM 2047 N N . LYS A 1 257 ? -43.935 14.579 -14.287 1.00 50.44 257 LYS A N 1
ATOM 2048 C CA . LYS A 1 257 ? -43.452 15.476 -15.344 1.00 50.44 257 LYS A CA 1
ATOM 2049 C C . LYS A 1 257 ? -42.569 14.727 -16.330 1.00 50.44 257 LYS A C 1
ATOM 2051 O O . LYS A 1 257 ? -42.670 15.048 -17.534 1.00 50.44 257 LYS A O 1
#

InterPro domains:
  IPR003034 SAP domain [PF02037] (143-177)
  IPR003034 SAP domain [PS50800] (143-177)
  IPR003034 SAP domain [SM00513] (143-177)
  IPR006642 Rad18, zinc finger UBZ4-type [PS51908] (87-115)
  IPR006642 Rad18, zinc finger UBZ4-type [SM00734] (87-111)
  IPR039577 E3 ubiquitin-protein ligase Rad18 [PTHR14134] (55-247)